Protein AF-A0A6J8C578-F1 (afdb_monomer_lite)

Organism: Mytilus coruscus (NCBI:txid42192)

Secondary structure (DSSP, 8-state):
-----------HHHHHHHHHHHHHHHHHHHTSBSEEPPPPEETTEE-----EE-TTT--EETTHHHHHHHH-TTSHHHHHHHH---HHHHHHHHHHHHHHHHHHHHHHHHHHTBSEE--SS--SS---GGGEEE-TTT--EEEGGGHHHHHHT-TT--TT----S-HHHHHHHHHH--S-----HHHHHHHHHS-SSHHHHHHHH-HHHHHHHHHHHHHHTT-GGGHHHHHHHHHHHHHHHHHHHHHHT-TT--GGGG-SGGGHHHHHHHHHHHTT--TTT---

Radius of gyration: 24.0 Å; chains: 1; bounding box: 67×37×85 Å

Sequence (284 aa):
MIIEKSTLNLDTSSNIELEDTDRKLENEEKNLITEVGTSGTEDGYRVYDKKMYCPYCSKLQSKLPIHLISRHSKETEVIKYEIEKDKGKNEKVICKLRNLGNYLHNNEVMKEGKGILVVKYRPSEESSLEDYVPCNLCLGYYVHWYIWKHRNRCVMKPENKATKGIVVNKCRLLIQNNKLTKTTSELDQILASLTNDDIGKVVKRDTMILQWEEKLSKKVGHDEDQFSCVRNTLKELGRLLIRLREIVEKEDAELTDFLHPSYFKTVVQATKDVAGYDEITHLL

Foldseek 3Di:
DDDDDDDPPDDPVVVVVQQVVQVVVVVVQQAAQEFAAAWDDDPNHTDPQQWFAFLPPRGTGPDRLVCCCPPVVVDPLNVVLVPDPDPLVNCLSVLLRRLNSLLVVQLVCLVVSGGYRRAPDHHNDTDDPVQWFQQLQRRHIDGLVCNVVCQVVPSRHDPPDPDDDLRSLLRVLSSQCVDPPVDDPQLSVLLSPDDPPQLSSQLSNAPVSSVVLSVVCVVVDPDPVCSVVSSVVSSLVSQLVCLLCVVVVNRPDHPVVCPDPVCVVVSVVSNCVS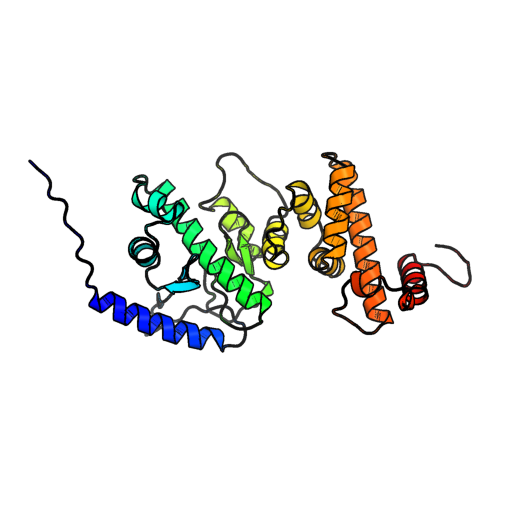VVQDPVVRDD

Structure (mmCIF, N/CA/C/O backbone):
data_AF-A0A6J8C578-F1
#
_entry.id   AF-A0A6J8C578-F1
#
loop_
_atom_site.group_PDB
_atom_site.id
_atom_site.type_symbol
_atom_site.label_atom_id
_atom_site.label_alt_id
_atom_site.label_comp_id
_atom_site.label_asym_id
_atom_site.label_entity_id
_atom_site.label_seq_id
_atom_site.pdbx_PDB_ins_code
_atom_site.Cartn_x
_atom_site.Cartn_y
_atom_site.Cartn_z
_atom_site.occupancy
_atom_site.B_iso_or_equiv
_atom_site.auth_seq_id
_atom_site.auth_comp_id
_atom_site.auth_asym_id
_atom_site.auth_atom_id
_atom_site.pdbx_PDB_model_num
ATOM 1 N N . MET A 1 1 ? -22.095 5.055 50.094 1.00 33.56 1 MET A N 1
ATOM 2 C CA . MET A 1 1 ? -22.876 4.955 48.843 1.00 33.56 1 MET A CA 1
ATOM 3 C C . MET A 1 1 ? -22.028 4.214 47.830 1.00 33.56 1 MET A C 1
ATOM 5 O O . MET A 1 1 ? -21.082 4.774 47.295 1.00 33.56 1 MET A O 1
ATOM 9 N N . ILE A 1 2 ? -22.290 2.917 47.699 1.00 27.55 2 ILE A N 1
ATOM 10 C CA . ILE A 1 2 ? -21.616 2.012 46.769 1.00 27.55 2 ILE A CA 1
ATOM 11 C C . ILE A 1 2 ? -22.333 2.193 45.432 1.00 27.55 2 ILE A C 1
ATOM 13 O O . ILE A 1 2 ? -23.535 1.964 45.360 1.00 27.55 2 ILE A O 1
ATOM 17 N N . ILE A 1 3 ? -21.630 2.684 44.412 1.00 30.47 3 ILE A N 1
ATOM 18 C CA . ILE A 1 3 ? -22.179 2.775 43.057 1.00 30.47 3 ILE A CA 1
ATOM 19 C C . ILE A 1 3 ? -22.009 1.395 42.425 1.00 30.47 3 ILE A C 1
ATOM 21 O O . ILE A 1 3 ? -20.887 0.941 42.192 1.00 30.47 3 ILE A O 1
ATOM 25 N N . GLU A 1 4 ? -23.136 0.723 42.218 1.00 27.98 4 GLU A N 1
ATOM 26 C CA . GLU A 1 4 ? -23.252 -0.550 41.520 1.00 27.98 4 GLU A CA 1
ATOM 27 C C . GLU A 1 4 ? -22.651 -0.443 40.114 1.00 27.98 4 GLU A C 1
ATOM 29 O O . GLU A 1 4 ? -22.986 0.444 39.326 1.00 27.98 4 GLU A O 1
ATOM 34 N N . LYS A 1 5 ? -21.739 -1.365 39.793 1.00 35.91 5 LYS A N 1
ATOM 35 C CA . LYS A 1 5 ? -21.321 -1.624 38.417 1.00 35.91 5 LYS A CA 1
ATOM 36 C C . LYS A 1 5 ? -22.489 -2.310 37.714 1.00 35.91 5 LYS A C 1
ATOM 38 O O . LYS A 1 5 ? -22.733 -3.488 37.956 1.00 35.91 5 LYS A O 1
ATOM 43 N N . SER A 1 6 ? -23.182 -1.584 36.846 1.00 30.03 6 SER A N 1
ATOM 44 C CA . SER A 1 6 ? -24.106 -2.169 35.882 1.00 30.03 6 SER A CA 1
ATOM 45 C C . SER A 1 6 ? -23.320 -3.059 34.917 1.00 30.03 6 SER A C 1
ATOM 47 O O . SER A 1 6 ? -22.515 -2.605 34.102 1.00 30.03 6 SER A O 1
ATOM 49 N N . THR A 1 7 ? -23.519 -4.364 35.046 1.00 34.66 7 THR A N 1
ATOM 50 C CA . THR A 1 7 ? -23.134 -5.353 34.048 1.00 34.66 7 THR A CA 1
ATOM 51 C C . THR A 1 7 ? -23.959 -5.100 32.788 1.00 34.66 7 THR A C 1
ATOM 53 O O . THR A 1 7 ? -25.176 -5.271 32.771 1.00 34.66 7 THR A O 1
ATOM 56 N N . LEU A 1 8 ? -23.294 -4.663 31.718 1.00 35.78 8 LEU A N 1
ATOM 57 C CA . LEU A 1 8 ? -23.840 -4.709 30.364 1.00 35.78 8 LEU A CA 1
ATOM 58 C C . LEU A 1 8 ? -24.019 -6.185 29.979 1.00 35.78 8 LEU A C 1
ATOM 60 O O . LEU A 1 8 ? -23.095 -6.815 29.469 1.00 35.78 8 LEU A O 1
ATOM 64 N N . ASN A 1 9 ? -25.199 -6.741 30.253 1.00 31.28 9 ASN A N 1
ATOM 65 C CA . ASN A 1 9 ? -25.663 -7.959 29.596 1.00 31.28 9 ASN A CA 1
ATOM 66 C C . ASN A 1 9 ? -25.852 -7.626 28.112 1.00 31.28 9 ASN A C 1
ATOM 68 O O . ASN A 1 9 ? -26.791 -6.933 27.731 1.00 31.28 9 ASN A O 1
ATOM 72 N N . LEU A 1 10 ? -24.905 -8.062 27.285 1.00 41.88 10 LEU A N 1
ATOM 73 C CA . LEU A 1 10 ? -25.018 -8.028 25.833 1.00 41.88 10 LEU A CA 1
ATOM 74 C C . LEU A 1 10 ? -25.843 -9.241 25.398 1.00 41.88 10 LEU A C 1
ATOM 76 O O . LEU A 1 10 ? -25.396 -10.373 25.574 1.00 41.88 10 LEU A O 1
ATOM 80 N N . ASP A 1 11 ? -27.023 -8.990 24.828 1.00 43.56 11 ASP A N 1
ATOM 81 C CA . ASP A 1 11 ? -27.890 -9.997 24.210 1.00 43.56 11 ASP A CA 1
ATOM 82 C C . ASP A 1 11 ? -27.120 -10.812 23.162 1.00 43.56 11 ASP A C 1
ATOM 84 O O . ASP A 1 11 ? -26.869 -10.365 22.037 1.00 43.56 11 ASP A O 1
ATOM 88 N N . THR A 1 12 ? -26.749 -12.033 23.536 1.00 50.44 12 THR A N 1
ATOM 89 C CA . THR A 1 12 ? -25.999 -12.997 22.723 1.00 50.44 12 THR A CA 1
ATOM 90 C C . THR A 1 12 ? -26.726 -13.378 21.435 1.00 50.44 12 THR A C 1
ATOM 92 O O . THR A 1 12 ? -26.062 -13.589 20.424 1.00 50.44 12 THR A O 1
ATOM 95 N N . SER A 1 13 ? -28.062 -13.391 21.428 1.00 48.53 13 SER A N 1
ATOM 96 C CA . SER A 1 13 ? -28.873 -13.708 20.242 1.00 48.53 13 SER A CA 1
ATOM 97 C C . SER A 1 13 ? -28.728 -12.660 19.134 1.00 48.53 13 SER A C 1
ATOM 99 O O . SER A 1 13 ? -28.549 -13.012 17.972 1.00 48.53 13 SER A O 1
ATOM 101 N N . SER A 1 14 ? -28.695 -11.371 19.497 1.00 57.00 14 SER A N 1
ATOM 102 C CA . SER A 1 14 ? -28.544 -10.272 18.529 1.00 57.00 14 SER A CA 1
ATOM 103 C C . SER A 1 14 ? -27.159 -10.245 17.867 1.00 57.00 14 SER A C 1
ATOM 105 O O . SER A 1 14 ? -27.022 -9.872 16.704 1.00 57.00 14 SER A O 1
ATOM 107 N N . ASN A 1 15 ? -26.120 -10.682 18.587 1.00 58.56 15 ASN A N 1
ATOM 108 C CA . ASN A 1 15 ? -24.764 -10.766 18.047 1.00 58.56 15 ASN A CA 1
ATOM 109 C C . ASN A 1 15 ? -24.597 -11.930 17.060 1.00 58.56 15 ASN A C 1
ATOM 111 O O . ASN A 1 15 ? -23.819 -11.800 16.120 1.00 58.56 15 ASN A O 1
ATOM 115 N N . ILE A 1 16 ? -25.318 -13.041 17.244 1.00 62.44 16 ILE A N 1
ATOM 116 C CA . ILE A 1 16 ? -25.260 -14.193 16.331 1.00 62.44 16 ILE A CA 1
ATOM 117 C C . ILE A 1 16 ? -25.889 -13.831 14.976 1.00 62.44 16 ILE A C 1
ATOM 119 O O . ILE A 1 16 ? -25.273 -14.060 13.939 1.00 62.44 16 ILE A O 1
ATOM 123 N N . GLU A 1 17 ? -27.053 -13.176 14.976 1.00 66.94 17 GLU A N 1
ATOM 124 C CA . GLU A 1 17 ? -27.715 -12.723 13.740 1.00 66.94 17 GLU A CA 1
ATOM 125 C C . GLU A 1 17 ? -26.873 -11.688 12.964 1.00 66.94 17 GLU A C 1
ATOM 127 O O . GLU A 1 17 ? -26.788 -11.726 11.731 1.00 66.94 17 GLU A O 1
ATOM 132 N N . LEU A 1 18 ? -26.186 -10.783 13.673 1.00 71.88 18 LEU A N 1
ATOM 133 C CA . LEU A 1 18 ? -25.251 -9.832 13.061 1.00 71.88 18 LEU A CA 1
ATOM 134 C C . LEU A 1 18 ? -24.004 -10.528 12.485 1.00 71.88 18 LEU A C 1
ATOM 136 O O . LEU A 1 18 ? -23.565 -10.179 11.392 1.00 71.88 18 LEU A O 1
ATOM 140 N N . GLU A 1 19 ? -23.449 -11.532 13.173 1.00 71.75 19 GLU A N 1
ATOM 141 C CA . GLU A 1 19 ? -22.305 -12.307 12.668 1.00 71.75 19 GLU A CA 1
ATOM 142 C C . GLU A 1 19 ? -22.655 -13.101 11.389 1.00 71.75 19 GLU A C 1
ATOM 144 O O . GLU A 1 19 ? -21.815 -13.209 10.491 1.00 71.75 19 GLU A O 1
ATOM 149 N N . ASP A 1 20 ? -23.876 -13.633 11.269 1.00 75.06 20 ASP A N 1
ATOM 150 C CA . ASP A 1 20 ? -24.316 -14.382 10.082 1.00 75.06 20 ASP A CA 1
ATOM 151 C C . ASP A 1 20 ? -24.604 -13.476 8.875 1.00 75.06 20 ASP A C 1
ATOM 153 O O . ASP A 1 20 ? -24.292 -13.836 7.736 1.00 75.06 20 ASP A O 1
ATOM 157 N N . THR A 1 21 ? -25.159 -12.285 9.108 1.00 80.00 21 THR A N 1
ATOM 158 C CA . THR A 1 21 ? -25.367 -11.281 8.049 1.00 80.00 21 THR A CA 1
ATOM 159 C C . THR A 1 21 ? -24.050 -10.686 7.556 1.00 80.00 21 THR A C 1
ATOM 161 O O . THR A 1 21 ? -23.851 -10.573 6.346 1.00 80.00 21 THR A O 1
ATOM 164 N N . ASP A 1 22 ? -23.117 -10.376 8.462 1.00 83.81 22 ASP A N 1
ATOM 165 C CA . ASP A 1 22 ? -21.771 -9.908 8.112 1.00 83.81 22 ASP A CA 1
ATOM 166 C C . ASP A 1 22 ? -21.018 -10.955 7.265 1.00 83.81 22 ASP A C 1
ATOM 168 O O . ASP A 1 22 ? -20.375 -10.599 6.278 1.00 83.81 22 ASP A O 1
ATOM 172 N N . ARG A 1 23 ? -21.161 -12.253 7.580 1.00 82.00 23 ARG A N 1
ATOM 173 C CA . ARG A 1 23 ? -20.501 -13.343 6.839 1.00 82.00 23 ARG A CA 1
ATOM 174 C C . ARG A 1 23 ? -21.032 -13.521 5.413 1.00 82.00 23 ARG A C 1
ATOM 176 O O . ARG A 1 23 ? -20.259 -13.848 4.516 1.00 82.00 23 ARG A O 1
ATOM 183 N N . LYS A 1 24 ? -22.340 -13.343 5.195 1.00 80.69 24 LYS A N 1
ATOM 184 C CA . LYS A 1 24 ? -22.931 -13.409 3.845 1.00 80.69 24 LYS A CA 1
ATOM 185 C C . LYS A 1 24 ? -22.412 -12.275 2.964 1.00 80.69 24 LYS A C 1
ATOM 187 O O . LYS A 1 24 ? -21.937 -12.547 1.868 1.00 80.69 24 LYS A O 1
ATOM 192 N N . LEU A 1 25 ? -22.414 -11.049 3.489 1.00 80.88 25 LEU A N 1
ATOM 193 C CA . LEU A 1 25 ? -21.904 -9.872 2.783 1.00 80.88 25 LEU A CA 1
ATOM 194 C C . LEU A 1 25 ? -20.415 -9.993 2.464 1.00 80.88 25 LEU A C 1
ATOM 196 O O . LEU A 1 25 ? -20.016 -9.720 1.344 1.00 80.88 25 LEU A O 1
ATOM 200 N N . GLU A 1 26 ? -19.596 -10.475 3.401 1.00 81.44 26 GLU A N 1
ATOM 201 C CA . GLU A 1 26 ? -18.169 -10.708 3.147 1.00 81.44 26 GLU A CA 1
ATOM 202 C C . GLU A 1 26 ? -17.940 -11.667 1.960 1.00 81.44 26 GLU A C 1
ATOM 204 O O . GLU A 1 26 ? -17.047 -11.454 1.140 1.00 81.44 26 GLU A O 1
ATOM 209 N N . ASN A 1 27 ? -18.759 -12.716 1.835 1.00 79.69 27 ASN A N 1
ATOM 210 C CA . ASN A 1 27 ? -18.679 -13.642 0.704 1.00 79.69 27 ASN A CA 1
ATOM 211 C C . ASN A 1 27 ? -19.159 -13.012 -0.611 1.00 79.69 27 ASN A C 1
ATOM 213 O O . ASN A 1 27 ? -18.608 -13.328 -1.663 1.00 79.69 27 ASN A O 1
ATOM 217 N N . GLU A 1 28 ? -20.172 -12.147 -0.573 1.00 80.19 28 GLU A N 1
ATOM 218 C CA . GLU A 1 28 ? -20.622 -11.391 -1.747 1.00 80.19 28 GLU A CA 1
ATOM 219 C C . GLU A 1 28 ? -19.534 -10.410 -2.203 1.00 80.19 28 GLU A C 1
ATOM 221 O O . GLU A 1 28 ? -19.147 -10.441 -3.370 1.00 80.19 28 GLU A O 1
ATOM 226 N N . GLU A 1 29 ? -18.956 -9.639 -1.273 1.00 80.94 29 GLU A N 1
ATOM 227 C CA . GLU A 1 29 ? -17.877 -8.685 -1.546 1.00 80.94 29 GLU A CA 1
ATOM 228 C C . GLU A 1 29 ? -16.673 -9.368 -2.203 1.00 80.94 29 GLU A C 1
ATOM 230 O O . GLU A 1 29 ? -16.165 -8.870 -3.200 1.00 80.94 29 GLU A O 1
ATOM 235 N N . LYS A 1 30 ? -16.241 -10.539 -1.718 1.00 75.31 30 LYS A N 1
ATOM 236 C CA . LYS A 1 30 ? -15.089 -11.275 -2.281 1.00 75.31 30 LYS A CA 1
ATOM 237 C C . LYS A 1 30 ? -15.260 -11.707 -3.742 1.00 75.31 30 LYS A C 1
ATOM 239 O O . LYS A 1 30 ? -14.262 -11.975 -4.410 1.00 75.31 30 LYS A O 1
ATOM 244 N N . ASN A 1 31 ? -16.493 -11.799 -4.237 1.00 76.69 31 ASN A N 1
ATOM 245 C CA . ASN A 1 31 ? -16.781 -12.226 -5.608 1.00 76.69 31 ASN A CA 1
ATOM 246 C C . ASN A 1 31 ? -16.928 -11.059 -6.597 1.00 76.69 31 ASN A C 1
ATOM 248 O O . ASN A 1 31 ? -17.041 -11.300 -7.800 1.00 76.69 31 ASN A O 1
ATOM 252 N N . LEU A 1 32 ? -16.917 -9.814 -6.117 1.00 78.62 32 LEU A N 1
ATOM 253 C CA . LEU A 1 32 ? -17.039 -8.629 -6.960 1.00 78.62 32 LEU A CA 1
ATOM 254 C C . LEU A 1 32 ? -15.725 -8.291 -7.674 1.00 78.62 32 LEU A C 1
ATOM 256 O O . LEU A 1 32 ? -14.621 -8.568 -7.189 1.00 78.62 32 LEU A O 1
ATOM 260 N N . ILE A 1 33 ? -15.862 -7.640 -8.830 1.00 82.19 33 ILE A N 1
ATOM 261 C CA . ILE A 1 33 ? -14.759 -6.926 -9.483 1.00 82.19 33 ILE A CA 1
ATOM 262 C C . ILE A 1 33 ? -14.262 -5.848 -8.512 1.00 82.19 33 ILE A C 1
ATOM 264 O O . ILE A 1 33 ? -15.045 -5.323 -7.721 1.00 82.19 33 ILE A O 1
ATOM 268 N N . THR A 1 34 ? -12.963 -5.534 -8.529 1.00 84.25 34 THR A N 1
ATOM 269 C CA . THR A 1 34 ? -12.432 -4.535 -7.601 1.00 84.25 34 THR A CA 1
ATOM 270 C C . THR A 1 34 ? -13.079 -3.172 -7.783 1.00 84.25 34 THR A C 1
ATOM 272 O O . THR A 1 34 ? -12.957 -2.558 -8.841 1.00 84.25 34 THR A O 1
ATOM 275 N N . GLU A 1 35 ? -13.686 -2.664 -6.716 1.00 88.19 35 GLU A N 1
ATOM 276 C CA . GLU A 1 35 ? -14.344 -1.360 -6.703 1.00 88.19 35 GLU A CA 1
ATOM 277 C C . GLU A 1 35 ? -14.137 -0.629 -5.372 1.00 88.19 35 GLU A C 1
ATOM 279 O O . GLU A 1 35 ? -13.771 -1.214 -4.349 1.00 88.19 35 GLU A O 1
ATOM 284 N N . VAL A 1 36 ? -14.360 0.684 -5.373 1.00 85.31 36 VAL A N 1
ATOM 285 C CA . VAL A 1 36 ? -14.374 1.489 -4.148 1.00 85.31 36 VAL A CA 1
ATOM 286 C C . VAL A 1 36 ? -15.797 1.526 -3.612 1.00 85.31 36 VAL A C 1
ATOM 288 O O . VAL A 1 36 ? -16.696 2.000 -4.298 1.00 85.31 36 VAL A O 1
ATOM 291 N N . GLY A 1 37 ? -16.004 1.103 -2.361 1.00 81.88 37 GLY A N 1
ATOM 292 C CA . GLY A 1 37 ? -17.347 1.097 -1.779 1.00 81.88 37 GLY A CA 1
ATOM 293 C C . GLY A 1 37 ? -17.965 2.498 -1.753 1.00 81.88 37 GLY A C 1
ATOM 294 O O . GLY A 1 37 ? -17.372 3.424 -1.189 1.00 81.88 37 GLY A O 1
ATOM 295 N N . THR A 1 38 ? -19.164 2.646 -2.313 1.00 85.06 38 THR A N 1
ATOM 296 C CA . THR A 1 38 ? -19.891 3.918 -2.432 1.00 85.06 38 THR A CA 1
ATOM 297 C C . THR A 1 38 ? -20.841 4.151 -1.253 1.00 85.06 38 THR A C 1
ATOM 299 O O . THR A 1 38 ? -21.144 3.259 -0.453 1.00 85.06 38 THR A O 1
ATOM 302 N N . SER A 1 39 ? -21.254 5.401 -1.042 1.00 85.31 39 SER A N 1
ATOM 303 C CA . SER A 1 39 ? -22.297 5.711 -0.060 1.00 85.31 39 SER A CA 1
ATOM 304 C C . SER A 1 39 ? -23.684 5.611 -0.679 1.00 85.31 39 SER A C 1
ATOM 306 O O . SER A 1 39 ? -23.945 6.309 -1.652 1.00 85.31 39 SER A O 1
ATOM 308 N N . GLY A 1 40 ? -24.573 4.830 -0.064 1.00 82.94 40 GLY A N 1
ATOM 309 C CA . GLY A 1 40 ? -25.975 4.729 -0.468 1.00 82.94 40 GLY A CA 1
ATOM 310 C C . GLY A 1 40 ? -26.877 5.809 0.139 1.00 82.94 40 GLY A C 1
ATOM 311 O O . GLY A 1 40 ? -26.568 6.407 1.181 1.00 82.94 40 GLY A O 1
ATOM 312 N N . THR A 1 41 ? -28.024 6.017 -0.506 1.00 81.44 41 THR A N 1
ATOM 313 C CA . THR A 1 41 ? -29.141 6.825 -0.001 1.00 81.44 41 THR A CA 1
ATOM 314 C C . THR A 1 41 ? -30.446 6.049 -0.120 1.00 81.44 41 THR A C 1
ATOM 316 O O . THR A 1 41 ? -30.756 5.555 -1.200 1.00 81.44 41 THR A O 1
ATOM 319 N N . GLU A 1 42 ? -31.220 6.006 0.960 1.00 81.81 42 GLU A N 1
ATOM 320 C CA . GLU A 1 42 ? -32.570 5.432 1.014 1.00 81.81 42 GLU A CA 1
ATOM 321 C C . GLU A 1 42 ? -33.533 6.521 1.494 1.00 81.81 42 GLU A C 1
ATOM 323 O O . GLU A 1 42 ? -33.220 7.256 2.431 1.00 81.81 42 GLU A O 1
ATOM 328 N N . ASP A 1 43 ? -34.663 6.691 0.803 1.00 81.38 43 ASP A N 1
ATOM 329 C CA . ASP A 1 43 ? -35.678 7.717 1.099 1.00 81.38 43 ASP A CA 1
ATOM 330 C C . ASP A 1 43 ? -35.123 9.150 1.253 1.00 81.38 43 ASP A C 1
ATOM 332 O O . ASP A 1 43 ? -35.629 9.966 2.022 1.00 81.38 43 ASP A O 1
ATOM 336 N N . GLY A 1 44 ? -34.051 9.474 0.521 1.00 80.19 44 GLY A N 1
ATOM 337 C CA . GLY A 1 44 ? -33.384 10.781 0.580 1.00 80.19 44 GLY A CA 1
ATOM 338 C C . GLY A 1 44 ? -32.422 10.967 1.762 1.00 80.19 44 GLY A C 1
ATOM 339 O O . GLY A 1 44 ? -31.809 12.030 1.882 1.00 80.19 44 GLY A O 1
ATOM 340 N N . TYR A 1 45 ? -32.229 9.948 2.604 1.00 79.56 45 TYR A N 1
ATOM 341 C CA . TYR A 1 45 ? -31.304 9.968 3.737 1.00 79.56 45 TYR A CA 1
ATOM 342 C C . TYR A 1 45 ? -30.071 9.098 3.488 1.00 79.56 45 TYR A C 1
ATOM 344 O O . TYR A 1 45 ? -30.117 8.068 2.819 1.00 79.56 45 TYR A O 1
ATOM 352 N N . ARG A 1 46 ? -28.931 9.516 4.053 1.00 78.88 46 ARG A N 1
ATOM 353 C CA . ARG A 1 46 ? -27.677 8.757 3.970 1.00 78.88 46 ARG A CA 1
ATOM 354 C C . ARG A 1 46 ? -27.776 7.477 4.795 1.00 78.88 46 ARG A C 1
ATOM 356 O O . ARG A 1 46 ? -28.027 7.540 5.999 1.00 78.88 46 ARG A O 1
ATOM 363 N N . VAL A 1 47 ? -27.439 6.351 4.175 1.00 84.38 47 VAL A N 1
ATOM 364 C CA . VAL A 1 47 ? -27.315 5.066 4.868 1.00 84.38 47 VAL A CA 1
ATOM 365 C C . VAL A 1 47 ? -25.952 4.989 5.576 1.00 84.38 47 VAL A C 1
ATOM 367 O O . VAL A 1 47 ? -24.909 5.339 5.014 1.00 84.38 47 VAL A O 1
ATOM 370 N N . TYR A 1 48 ? -25.959 4.579 6.848 1.00 80.81 48 TYR A N 1
ATOM 371 C CA . TYR A 1 48 ? -24.761 4.407 7.682 1.00 80.81 48 TYR A CA 1
ATOM 372 C C . TYR A 1 48 ? -24.466 2.919 7.920 1.00 80.81 48 TYR A C 1
ATOM 374 O O . TYR A 1 48 ? -24.477 2.429 9.044 1.00 80.81 48 TYR A O 1
ATOM 382 N N . ASP A 1 49 ? -24.162 2.211 6.841 1.00 84.75 49 ASP A N 1
ATOM 383 C CA . ASP A 1 49 ? -23.930 0.762 6.757 1.00 84.75 49 ASP A CA 1
ATOM 384 C C . ASP A 1 49 ? -22.440 0.378 6.791 1.00 84.75 49 ASP A C 1
ATOM 386 O O . ASP A 1 49 ? -22.057 -0.747 6.476 1.00 84.75 49 ASP A O 1
ATOM 390 N N . LYS A 1 50 ? -21.548 1.315 7.129 1.00 87.62 50 LYS A N 1
ATOM 391 C CA . LYS A 1 50 ? -20.110 1.072 7.016 1.00 87.62 50 LYS A CA 1
ATOM 392 C C . LYS A 1 50 ? -19.600 0.065 8.047 1.00 87.62 50 LYS A C 1
ATOM 394 O O . LYS A 1 50 ? -19.456 0.389 9.225 1.00 87.62 50 LYS A O 1
ATOM 399 N N . LYS A 1 51 ? -19.201 -1.103 7.551 1.00 91.69 51 LYS A N 1
ATOM 400 C CA . LYS A 1 51 ? -18.561 -2.178 8.314 1.00 91.69 51 LYS A CA 1
ATOM 401 C C . LYS A 1 51 ? -17.034 -2.091 8.244 1.00 91.69 51 LYS A C 1
ATOM 403 O O . LYS A 1 51 ? -16.473 -1.306 7.474 1.00 91.69 51 LYS A O 1
ATOM 408 N N . MET A 1 52 ? -16.358 -2.828 9.122 1.00 93.50 52 MET A N 1
ATOM 409 C CA . MET A 1 52 ? -14.897 -2.822 9.235 1.00 93.50 52 MET A CA 1
ATOM 410 C C . MET A 1 52 ? -14.363 -4.237 9.392 1.00 93.50 52 MET A C 1
ATOM 412 O O . MET A 1 52 ? -14.949 -5.037 10.115 1.00 93.50 52 MET A O 1
ATOM 416 N N . TYR A 1 53 ? -13.222 -4.514 8.778 1.00 95.94 53 TYR A N 1
ATOM 417 C CA . TYR A 1 53 ? -12.545 -5.794 8.922 1.00 95.94 53 TYR A CA 1
ATOM 418 C C . TYR A 1 53 ? -11.788 -5.863 10.250 1.00 95.94 53 TYR A C 1
ATOM 420 O O . TYR A 1 53 ? -11.155 -4.895 10.685 1.00 95.94 53 TYR A O 1
ATOM 428 N N . CYS A 1 54 ? -11.863 -7.011 10.921 1.00 96.56 54 CYS A N 1
ATOM 429 C CA . CYS A 1 54 ? -11.112 -7.266 12.142 1.00 96.56 54 CYS A CA 1
ATOM 430 C C . CYS A 1 54 ? -9.635 -7.548 11.819 1.00 96.56 54 CYS A C 1
ATOM 432 O O . CYS A 1 54 ? -9.361 -8.440 11.023 1.00 96.56 54 CYS A O 1
ATOM 434 N N . PRO A 1 55 ? -8.664 -6.877 12.465 1.00 96.38 55 PRO A N 1
ATOM 435 C CA . PRO A 1 55 ? -7.241 -7.100 12.191 1.00 96.38 55 PRO A CA 1
ATOM 436 C C . PRO A 1 55 ? -6.708 -8.474 12.627 1.00 96.38 55 PRO A C 1
ATOM 438 O O . PRO A 1 55 ? -5.589 -8.816 12.265 1.00 96.38 55 PRO A O 1
ATOM 441 N N . TYR A 1 56 ? -7.460 -9.234 13.429 1.00 95.94 56 TYR A N 1
ATOM 442 C CA . TYR A 1 56 ? -6.994 -10.498 14.012 1.00 95.94 56 TYR A CA 1
ATOM 443 C C . TYR A 1 56 ? -7.604 -11.737 13.359 1.00 95.94 56 TYR A C 1
ATOM 445 O O . TYR A 1 56 ? -6.930 -12.752 13.224 1.00 95.94 56 TYR A O 1
ATOM 453 N N . CYS A 1 57 ? -8.882 -11.677 12.982 1.00 94.44 57 CYS A N 1
ATOM 454 C CA . CYS A 1 57 ? -9.576 -12.799 12.346 1.00 94.44 57 CYS A CA 1
ATOM 455 C C . CYS A 1 57 ? -10.045 -12.501 10.920 1.00 94.44 57 CYS A C 1
ATOM 457 O O . CYS A 1 57 ? -10.698 -13.354 10.324 1.00 94.44 57 CYS A O 1
ATOM 459 N N . SER A 1 58 ? -9.763 -11.300 10.406 1.00 93.19 58 SER A N 1
ATOM 460 C CA . SER A 1 58 ? -10.130 -10.839 9.061 1.00 93.19 58 SER A CA 1
ATOM 461 C C . SER A 1 58 ? -11.625 -10.894 8.739 1.00 93.19 58 SER A C 1
ATOM 463 O O . SER A 1 58 ? -12.001 -10.794 7.582 1.00 93.19 58 SER A O 1
ATOM 465 N N . LYS A 1 59 ? -12.495 -11.016 9.748 1.00 93.50 59 LYS A N 1
ATOM 466 C CA . LYS A 1 59 ? -13.951 -11.009 9.556 1.00 93.50 59 LYS A CA 1
ATOM 467 C C . LYS A 1 59 ? -14.483 -9.592 9.437 1.00 93.50 59 LYS A C 1
ATOM 469 O O . LYS A 1 59 ? -14.053 -8.710 10.191 1.00 93.50 59 LYS A O 1
ATOM 474 N N . LEU A 1 60 ? -15.469 -9.399 8.566 1.00 94.19 60 LEU A N 1
ATOM 475 C CA . LEU A 1 60 ? -16.217 -8.148 8.485 1.00 94.19 60 LEU A CA 1
ATOM 476 C C . LEU A 1 60 ? -17.092 -7.976 9.735 1.00 94.19 60 LEU A C 1
ATOM 478 O O . LEU A 1 60 ? -17.709 -8.933 10.194 1.00 94.19 60 LEU A O 1
ATOM 482 N N . GLN A 1 61 ? -17.097 -6.782 10.329 1.00 94.69 61 GLN A N 1
ATOM 483 C CA . GLN A 1 61 ? -17.792 -6.496 11.584 1.00 94.69 61 GLN A CA 1
ATOM 484 C C . GLN A 1 61 ? -18.468 -5.125 11.561 1.00 94.69 61 GLN A C 1
ATOM 486 O O . GLN A 1 61 ? -17.824 -4.086 11.380 1.00 94.69 61 GLN A O 1
ATOM 491 N N . SER A 1 62 ? -19.764 -5.111 11.862 1.00 91.44 62 SER A N 1
ATOM 492 C CA . SER A 1 62 ? -20.537 -3.875 12.046 1.00 91.44 62 SER A CA 1
ATOM 493 C C . SER A 1 62 ? -20.153 -3.118 13.331 1.00 91.44 62 SER A C 1
ATOM 495 O O . SER A 1 62 ? -20.096 -1.888 13.356 1.00 91.44 62 SER A O 1
ATOM 497 N N . LYS A 1 63 ? -19.834 -3.843 14.416 1.00 92.75 63 LYS A N 1
ATOM 498 C CA . LYS A 1 63 ? -19.465 -3.277 15.731 1.00 92.75 63 LYS A CA 1
ATOM 499 C C . LYS A 1 63 ? -18.097 -3.776 16.200 1.00 92.75 63 LYS A C 1
ATOM 501 O O . LYS A 1 63 ? -17.977 -4.441 17.229 1.00 92.75 63 LYS A O 1
ATOM 506 N N . LEU A 1 64 ? -17.047 -3.403 15.466 1.00 93.88 64 LEU A N 1
ATOM 507 C CA . LEU A 1 64 ? -15.685 -3.893 15.706 1.00 93.88 64 LEU A CA 1
ATOM 508 C C . LEU A 1 64 ? -15.195 -3.798 17.173 1.00 93.88 64 LEU A C 1
ATOM 510 O O . LEU A 1 64 ? -14.638 -4.783 17.644 1.00 93.88 64 LEU A O 1
ATOM 514 N N . PRO A 1 65 ? -15.398 -2.704 17.942 1.00 93.50 65 PRO A N 1
ATOM 515 C CA . PRO A 1 65 ? -14.919 -2.650 19.330 1.00 93.50 65 PRO A CA 1
ATOM 516 C C . PRO A 1 65 ? -15.496 -3.755 20.228 1.00 93.50 65 PRO A C 1
ATOM 518 O O . PRO A 1 65 ? -14.774 -4.336 21.033 1.00 93.50 65 PRO A O 1
ATOM 521 N N . ILE A 1 66 ? -16.780 -4.084 20.057 1.00 94.44 66 ILE A N 1
ATOM 522 C CA . ILE A 1 66 ? -17.455 -5.142 20.824 1.00 94.44 66 ILE A CA 1
ATOM 523 C C . ILE A 1 66 ? -16.907 -6.512 20.418 1.00 94.44 66 ILE A C 1
ATOM 525 O O . ILE A 1 66 ? -16.615 -7.354 21.269 1.00 94.44 66 ILE A O 1
ATOM 529 N N . HIS A 1 67 ? -16.717 -6.725 19.115 1.00 95.56 67 HIS A N 1
ATOM 530 C CA . HIS A 1 67 ? -16.101 -7.940 18.588 1.00 95.56 67 HIS A CA 1
ATOM 531 C C . HIS A 1 67 ? -14.685 -8.150 19.146 1.00 95.56 67 HIS A C 1
ATOM 533 O O . HIS A 1 67 ? -14.347 -9.244 19.590 1.00 95.56 67 HIS A O 1
ATOM 539 N N . LEU A 1 68 ? -13.868 -7.093 19.181 1.00 95.38 68 LEU A N 1
ATOM 540 C CA . LEU A 1 68 ? -12.508 -7.151 19.713 1.00 95.38 68 LEU A CA 1
ATOM 541 C C . LEU A 1 68 ? -12.494 -7.563 21.188 1.00 95.38 68 LEU A C 1
ATOM 543 O O . LEU A 1 68 ? -11.771 -8.487 21.544 1.00 95.38 68 LEU A O 1
ATOM 547 N N . ILE A 1 69 ? -13.330 -6.947 22.027 1.00 94.56 69 ILE A N 1
ATOM 548 C CA . ILE A 1 69 ? -13.412 -7.296 23.454 1.00 94.56 69 ILE A CA 1
ATOM 549 C C . ILE A 1 69 ? -13.915 -8.735 23.641 1.00 94.56 69 ILE A C 1
ATOM 551 O O . ILE A 1 69 ? -13.389 -9.475 24.461 1.00 94.56 69 ILE A O 1
ATOM 555 N N . SER A 1 70 ? -14.915 -9.167 22.874 1.00 94.62 70 SER A N 1
ATOM 556 C CA . SER A 1 70 ? -15.528 -10.489 23.072 1.00 94.62 70 SER A CA 1
ATOM 557 C C . SER A 1 70 ? -14.700 -11.655 22.520 1.00 94.62 70 SER A C 1
ATOM 559 O O . SER A 1 70 ? -14.648 -12.715 23.142 1.00 94.62 70 SER A O 1
ATOM 561 N N . ARG A 1 71 ? -14.056 -11.493 21.356 1.00 94.88 71 ARG A N 1
ATOM 562 C CA . ARG A 1 71 ? -13.339 -12.572 20.648 1.00 94.88 71 ARG A CA 1
ATOM 563 C C . ARG A 1 71 ? -11.818 -12.471 20.750 1.00 94.88 71 ARG A C 1
ATOM 565 O O . ARG A 1 71 ? -11.138 -13.483 20.612 1.00 94.88 71 ARG A O 1
ATOM 572 N N . HIS A 1 72 ? -11.294 -11.275 21.014 1.00 95.56 72 HIS A N 1
ATOM 573 C CA . HIS A 1 72 ? -9.863 -10.962 21.006 1.00 95.56 72 HIS A CA 1
ATOM 574 C C . HIS A 1 72 ? -9.399 -10.278 22.307 1.00 95.56 72 HIS A C 1
ATOM 576 O O . HIS A 1 72 ? -8.420 -9.536 22.308 1.00 95.56 72 HIS A O 1
ATOM 582 N N . SER A 1 73 ? -10.052 -10.566 23.441 1.00 93.50 73 SER A N 1
ATOM 583 C CA . SER A 1 73 ? -9.721 -9.998 24.766 1.00 93.50 73 SER A CA 1
ATOM 584 C C . SER A 1 73 ? -8.288 -10.249 25.234 1.00 93.50 73 SER A C 1
ATOM 586 O O . SER A 1 73 ? -7.794 -9.542 26.104 1.00 93.50 73 SER A O 1
ATOM 588 N N . LYS A 1 74 ? -7.610 -11.262 24.688 1.00 94.31 74 LYS A N 1
ATOM 589 C CA . LYS A 1 74 ? -6.230 -11.614 25.057 1.00 94.31 74 LYS A CA 1
ATOM 590 C C . LYS A 1 74 ? -5.175 -10.806 24.298 1.00 94.31 74 LYS A C 1
ATOM 592 O O . LYS A 1 74 ? -3.998 -10.876 24.642 1.00 94.31 74 LYS A O 1
ATOM 597 N N . GLU A 1 75 ? -5.572 -10.048 23.279 1.00 95.12 75 GLU A N 1
ATOM 598 C CA . GLU A 1 75 ? -4.645 -9.274 22.463 1.00 95.12 75 GLU A CA 1
ATOM 599 C C . GLU A 1 75 ? -4.176 -8.017 23.195 1.00 95.12 75 GLU A C 1
ATOM 601 O O . GLU A 1 75 ? -4.968 -7.251 23.742 1.00 95.12 75 GLU A O 1
ATOM 606 N N . THR A 1 76 ? -2.869 -7.757 23.165 1.00 94.50 76 THR A N 1
ATOM 607 C CA . THR A 1 76 ? -2.253 -6.674 23.954 1.00 94.50 76 THR A CA 1
ATOM 608 C C . THR A 1 76 ? -2.847 -5.291 23.672 1.00 94.50 76 THR A C 1
ATOM 610 O O . THR A 1 76 ? -3.074 -4.518 24.600 1.00 94.50 76 THR A O 1
ATOM 613 N N . GLU A 1 77 ? -3.126 -4.962 22.408 1.00 93.12 77 GLU A N 1
ATOM 614 C CA . GLU A 1 77 ? -3.726 -3.675 22.031 1.00 93.12 77 GLU A CA 1
ATOM 615 C C . GLU A 1 77 ? -5.214 -3.590 22.420 1.00 93.12 77 GLU A C 1
ATOM 617 O O . GLU A 1 77 ? -5.695 -2.499 22.718 1.00 93.12 77 GLU A O 1
ATOM 622 N N . VAL A 1 78 ? -5.928 -4.722 22.478 1.00 94.25 78 VAL A N 1
ATOM 623 C CA . VAL A 1 78 ? -7.330 -4.786 22.931 1.00 94.25 78 VAL A CA 1
ATOM 624 C C . VAL A 1 78 ? -7.410 -4.601 24.445 1.00 94.25 78 VAL A C 1
ATOM 626 O O . VAL A 1 78 ? -8.207 -3.797 24.919 1.00 94.25 78 VAL A O 1
ATOM 629 N N . ILE A 1 79 ? -6.516 -5.243 25.199 1.00 94.00 79 ILE A N 1
ATOM 630 C CA . ILE A 1 79 ? -6.391 -5.041 26.649 1.00 94.00 79 ILE A CA 1
ATOM 631 C C . ILE A 1 79 ? -6.082 -3.569 26.958 1.00 94.00 79 ILE A C 1
ATOM 633 O O . ILE A 1 79 ? -6.698 -2.965 27.835 1.00 94.00 79 ILE A O 1
ATOM 637 N N . LYS A 1 80 ? -5.156 -2.950 26.208 1.00 93.56 80 LYS A N 1
ATOM 638 C CA . LYS A 1 80 ? -4.862 -1.511 26.344 1.00 93.56 80 LYS A CA 1
ATOM 639 C C . LYS A 1 80 ? -6.097 -0.653 26.081 1.00 93.56 80 LYS A C 1
ATOM 641 O O . LYS A 1 80 ? -6.334 0.289 26.829 1.00 93.56 80 LYS A O 1
ATOM 646 N N . TYR A 1 81 ? -6.867 -0.967 25.039 1.00 93.06 81 TYR A N 1
ATOM 647 C CA . TYR A 1 81 ? -8.117 -0.274 24.728 1.00 93.06 81 TYR A CA 1
ATOM 648 C C . TYR A 1 81 ? -9.144 -0.386 25.864 1.00 93.06 81 TYR A C 1
ATOM 650 O O . TYR A 1 81 ? -9.795 0.601 26.190 1.00 93.06 81 TYR A O 1
ATOM 658 N N . GLU A 1 82 ? -9.272 -1.557 26.485 1.00 91.44 82 GLU A N 1
ATOM 659 C CA . GLU A 1 82 ? -10.236 -1.796 27.563 1.00 91.44 82 GLU A CA 1
ATOM 660 C C . GLU A 1 82 ? -9.859 -1.077 28.870 1.00 91.44 82 GLU A C 1
ATOM 662 O O . GLU A 1 82 ? -10.725 -0.567 29.581 1.00 91.44 82 GLU A O 1
ATOM 667 N N . ILE A 1 83 ? -8.562 -0.999 29.182 1.00 92.94 83 ILE A N 1
ATOM 668 C CA . ILE A 1 83 ? -8.065 -0.398 30.429 1.00 92.94 83 ILE A CA 1
ATOM 669 C C . ILE A 1 83 ? -7.917 1.130 30.322 1.00 92.94 83 ILE A C 1
ATOM 671 O O . ILE A 1 83 ? -8.032 1.832 31.332 1.00 92.94 83 ILE A O 1
ATOM 675 N N . GLU A 1 84 ? -7.641 1.665 29.129 1.00 92.75 84 GLU A N 1
ATOM 676 C CA . GLU A 1 84 ? -7.394 3.095 28.923 1.00 92.75 84 GLU A CA 1
ATOM 677 C C . GLU A 1 84 ? -8.658 3.931 29.164 1.00 92.75 84 GLU A C 1
ATOM 679 O O . GLU A 1 84 ? -9.635 3.866 28.414 1.00 92.75 84 GLU A O 1
ATOM 684 N N . LYS A 1 85 ? -8.608 4.770 30.204 1.00 91.06 85 LYS A N 1
ATOM 685 C CA . LYS A 1 85 ? -9.718 5.640 30.621 1.00 91.06 85 LYS A CA 1
ATOM 686 C C . LYS A 1 85 ? -9.717 6.982 29.895 1.00 91.06 85 LYS A C 1
ATOM 688 O O . LYS A 1 85 ? -10.755 7.642 29.831 1.00 91.06 85 LYS A O 1
ATOM 693 N N . ASP A 1 86 ? -8.567 7.410 29.376 1.00 92.94 86 ASP A N 1
ATOM 694 C CA . ASP A 1 86 ? -8.474 8.649 28.616 1.00 92.94 86 ASP A CA 1
ATOM 695 C C . ASP A 1 86 ? -9.104 8.471 27.230 1.00 92.94 86 ASP A C 1
ATOM 697 O O . ASP A 1 86 ? -8.612 7.709 26.398 1.00 92.94 86 ASP A O 1
ATOM 701 N N . LYS A 1 87 ? -10.186 9.211 26.956 1.00 87.50 87 LYS A N 1
ATOM 702 C CA . LYS A 1 87 ? -10.924 9.113 25.685 1.00 87.50 87 LYS A CA 1
ATOM 703 C C . LYS A 1 87 ? -10.043 9.383 24.461 1.00 87.50 87 LYS A C 1
ATOM 705 O O . LYS A 1 87 ? -10.252 8.767 23.420 1.00 87.50 87 LYS A O 1
ATOM 710 N N . GLY A 1 88 ? -9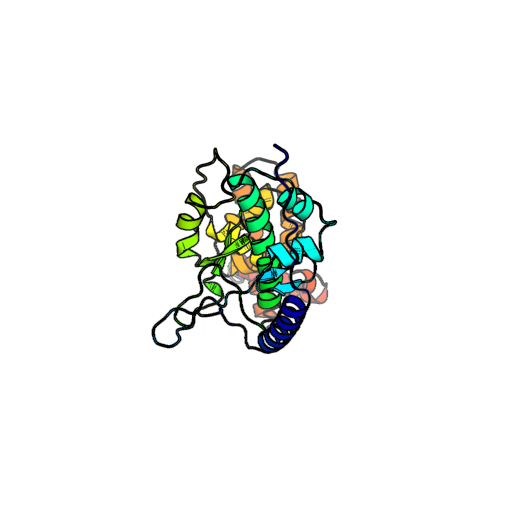.069 10.289 24.563 1.00 87.06 88 GLY A N 1
ATOM 711 C CA . GLY A 1 88 ? -8.193 10.652 23.449 1.00 87.06 88 GLY A CA 1
ATOM 712 C C . GLY A 1 88 ? -7.183 9.554 23.116 1.00 87.06 88 GLY A C 1
ATOM 713 O O . GLY A 1 88 ? -6.993 9.213 21.947 1.00 87.06 88 GLY A O 1
ATOM 714 N N . LYS A 1 89 ? -6.553 8.963 24.135 1.00 88.56 89 LYS A N 1
ATOM 715 C CA . LYS A 1 89 ? -5.651 7.812 23.974 1.00 88.56 89 LYS A CA 1
ATOM 716 C C . LYS A 1 89 ? -6.409 6.574 23.513 1.00 88.56 89 LYS A C 1
ATOM 718 O O . LYS A 1 89 ? -5.953 5.885 22.604 1.00 88.56 89 LYS A O 1
ATOM 723 N N . ASN A 1 90 ? -7.586 6.345 24.080 1.00 90.94 90 ASN A N 1
ATOM 724 C CA . ASN A 1 90 ? -8.465 5.250 23.708 1.00 90.94 90 ASN A CA 1
ATOM 725 C C . ASN A 1 90 ? -8.882 5.345 22.219 1.00 90.94 90 ASN A C 1
ATOM 727 O O . ASN A 1 90 ? -8.739 4.371 21.474 1.00 90.94 90 ASN A O 1
ATOM 731 N N . GLU A 1 91 ? -9.239 6.546 21.734 1.00 90.56 91 GLU A N 1
ATOM 732 C CA . GLU A 1 91 ? -9.544 6.776 20.312 1.00 90.56 91 GLU A CA 1
ATOM 733 C C . GLU A 1 91 ? -8.340 6.485 19.395 1.00 90.56 91 GLU A C 1
ATOM 735 O O . GLU A 1 91 ? -8.511 5.933 18.308 1.00 90.56 91 GLU A O 1
ATOM 740 N N . LYS A 1 92 ? -7.102 6.783 19.822 1.00 91.56 92 LYS A N 1
ATOM 741 C CA . LYS A 1 92 ? -5.892 6.416 19.057 1.00 91.56 92 LYS A CA 1
ATOM 742 C C . LYS A 1 92 ? -5.768 4.901 18.894 1.00 91.56 92 LYS A C 1
ATOM 744 O O . LYS A 1 92 ? -5.506 4.432 17.784 1.00 91.56 92 LYS A O 1
ATOM 749 N N . VAL A 1 93 ? -5.978 4.141 19.971 1.00 93.12 93 VAL A N 1
ATOM 750 C CA . VAL A 1 93 ? -5.877 2.673 19.950 1.00 93.12 93 VAL A CA 1
ATOM 751 C C . VAL A 1 93 ? -6.940 2.074 19.029 1.00 93.12 93 VAL A C 1
ATOM 753 O O . VAL A 1 93 ? -6.606 1.306 18.125 1.00 93.12 93 VAL A O 1
ATOM 756 N N . ILE A 1 94 ? -8.207 2.473 19.177 1.00 93.38 94 ILE A N 1
ATOM 757 C CA . ILE A 1 94 ? -9.275 1.912 18.340 1.00 93.38 94 ILE A CA 1
ATOM 758 C C . ILE A 1 94 ? -9.177 2.366 16.882 1.00 93.38 94 ILE A C 1
ATOM 760 O O . ILE A 1 94 ? -9.439 1.574 15.981 1.00 93.38 94 ILE A O 1
ATOM 764 N N . CYS A 1 95 ? -8.756 3.607 16.615 1.00 93.62 95 CYS A N 1
ATOM 765 C CA . CYS A 1 95 ? -8.510 4.094 15.256 1.00 93.62 95 CYS A CA 1
ATOM 766 C C . CYS A 1 95 ? -7.426 3.258 14.564 1.00 93.62 95 CYS A C 1
ATOM 768 O O . CYS A 1 95 ? -7.612 2.846 13.417 1.00 93.62 95 CYS A O 1
ATOM 770 N N . LYS A 1 96 ? -6.336 2.943 15.277 1.00 93.50 96 LYS A N 1
ATOM 771 C CA . LYS A 1 96 ? -5.273 2.061 14.786 1.00 93.50 96 LYS A CA 1
ATOM 772 C C . LYS A 1 96 ? -5.807 0.664 14.462 1.00 93.50 96 LYS A C 1
ATOM 774 O O . LYS A 1 96 ? -5.561 0.187 13.362 1.00 93.50 96 LYS A O 1
ATOM 779 N N . LEU A 1 97 ? -6.569 0.038 15.362 1.00 94.88 97 LEU A N 1
ATOM 780 C CA . LEU A 1 97 ? -7.122 -1.307 15.142 1.00 94.88 97 LEU A CA 1
ATOM 781 C C . LEU A 1 97 ? -8.114 -1.352 13.969 1.00 94.88 97 LEU A C 1
ATOM 783 O O . LEU A 1 97 ? -8.006 -2.226 13.111 1.00 94.88 97 LEU A O 1
ATOM 787 N N . ARG A 1 98 ? -9.027 -0.374 13.885 1.00 95.25 98 ARG A N 1
ATOM 788 C CA . ARG A 1 98 ? -9.994 -0.240 12.780 1.00 95.25 98 ARG A CA 1
ATOM 789 C C . ARG A 1 98 ? -9.299 -0.112 11.430 1.00 95.25 98 ARG A C 1
ATOM 791 O O . ARG A 1 98 ? -9.657 -0.786 10.470 1.00 95.25 98 ARG A O 1
ATOM 798 N N . ASN A 1 99 ? -8.326 0.789 11.345 1.00 95.06 99 ASN A N 1
ATOM 799 C CA . ASN A 1 99 ? -7.646 1.044 10.086 1.00 95.06 99 ASN A CA 1
ATOM 800 C C . ASN A 1 99 ? -6.680 -0.084 9.721 1.00 95.06 99 ASN A C 1
ATOM 802 O O . ASN A 1 99 ? -6.518 -0.334 8.538 1.00 95.06 99 ASN A O 1
ATOM 806 N N . LEU A 1 100 ? -6.074 -0.767 10.699 1.00 94.62 100 LEU A N 1
ATOM 807 C CA . LEU A 1 100 ? -5.206 -1.916 10.446 1.00 94.62 100 LEU A CA 1
ATOM 808 C C . LEU A 1 100 ? -5.976 -3.058 9.779 1.00 94.62 100 LEU A C 1
ATOM 810 O O . LEU A 1 100 ? -5.522 -3.562 8.762 1.00 94.62 100 LEU A O 1
ATOM 814 N N . GLY A 1 101 ? -7.146 -3.431 10.306 1.00 95.56 101 GLY A N 1
ATOM 815 C CA . GLY A 1 101 ? -7.941 -4.506 9.708 1.00 95.56 101 GLY A CA 1
ATOM 816 C C . GLY A 1 101 ? -8.387 -4.173 8.285 1.00 95.56 101 GLY A C 1
ATOM 817 O O . GLY A 1 101 ? -8.178 -4.964 7.372 1.00 95.56 101 GLY A O 1
ATOM 818 N N . ASN A 1 102 ? -8.883 -2.952 8.065 1.00 95.62 102 ASN A N 1
ATOM 819 C CA . ASN A 1 102 ? -9.226 -2.486 6.718 1.00 95.62 102 ASN A CA 1
ATOM 820 C C . ASN A 1 102 ? -8.002 -2.392 5.793 1.00 95.62 102 ASN A C 1
ATOM 822 O O . ASN A 1 102 ? -8.127 -2.629 4.602 1.00 95.62 102 ASN A O 1
ATOM 826 N N . TYR A 1 103 ? -6.828 -2.027 6.314 1.00 94.62 103 TYR A N 1
ATOM 827 C CA . TYR A 1 103 ? -5.593 -1.956 5.536 1.00 94.62 103 TYR A CA 1
ATOM 828 C C . TYR A 1 103 ? -5.151 -3.338 5.052 1.00 94.62 103 TYR A C 1
ATOM 830 O O . TYR A 1 103 ? -4.801 -3.471 3.884 1.00 94.62 103 TYR A O 1
ATOM 838 N N . LEU A 1 104 ? -5.205 -4.352 5.921 1.00 92.81 104 LEU A N 1
ATOM 839 C CA . LEU A 1 104 ? -4.882 -5.734 5.558 1.00 92.81 104 LEU A CA 1
ATOM 840 C C . LEU A 1 104 ? -5.818 -6.241 4.455 1.00 92.81 104 LEU A C 1
ATOM 842 O O . LEU A 1 104 ? -5.337 -6.675 3.414 1.00 92.81 104 LEU A O 1
ATOM 846 N N . HIS A 1 105 ? -7.131 -6.068 4.637 1.00 93.75 105 HIS A N 1
ATOM 847 C CA . HIS A 1 105 ? -8.136 -6.401 3.620 1.00 93.75 105 HIS A CA 1
ATOM 848 C C . HIS A 1 105 ? -7.897 -5.656 2.302 1.00 93.75 105 HIS A C 1
ATOM 850 O O . HIS A 1 105 ? -7.809 -6.263 1.243 1.00 93.75 105 HIS A O 1
ATOM 856 N N . ASN A 1 106 ? -7.720 -4.334 2.349 1.00 93.56 106 ASN A N 1
ATOM 857 C CA . ASN A 1 106 ? -7.485 -3.535 1.147 1.00 93.56 106 ASN A CA 1
ATOM 858 C C . ASN A 1 106 ? -6.217 -3.968 0.402 1.00 93.56 106 ASN A C 1
ATOM 860 O O . ASN A 1 106 ? -6.199 -3.959 -0.823 1.00 93.56 106 ASN A O 1
ATOM 864 N N . ASN A 1 107 ? -5.160 -4.351 1.117 1.00 89.19 107 ASN A N 1
ATOM 865 C CA . ASN A 1 107 ? -3.944 -4.862 0.494 1.00 89.19 107 ASN A CA 1
ATOM 866 C C . ASN A 1 107 ? -4.170 -6.215 -0.199 1.00 89.19 107 ASN A C 1
ATOM 868 O O . ASN A 1 107 ? -3.552 -6.464 -1.233 1.00 89.19 107 ASN A O 1
ATOM 872 N N . GLU A 1 108 ? -5.029 -7.078 0.347 1.00 89.31 108 GLU A N 1
ATOM 873 C CA . GLU A 1 108 ? -5.454 -8.322 -0.308 1.00 89.31 108 GLU A CA 1
ATOM 874 C C . GLU A 1 108 ? -6.280 -8.016 -1.561 1.00 89.31 108 GLU A C 1
ATOM 876 O O . GLU A 1 108 ? -5.926 -8.479 -2.642 1.00 89.31 108 GLU A O 1
ATOM 881 N N . VAL A 1 109 ? -7.275 -7.131 -1.460 1.00 89.94 109 VAL A N 1
ATOM 882 C CA . VAL A 1 109 ? -8.108 -6.678 -2.588 1.00 89.94 109 VAL A CA 1
ATOM 883 C C . VAL A 1 109 ? -7.263 -6.114 -3.735 1.00 89.94 109 VAL A C 1
ATOM 885 O O . VAL A 1 109 ? -7.429 -6.508 -4.889 1.00 89.94 109 VAL A O 1
ATOM 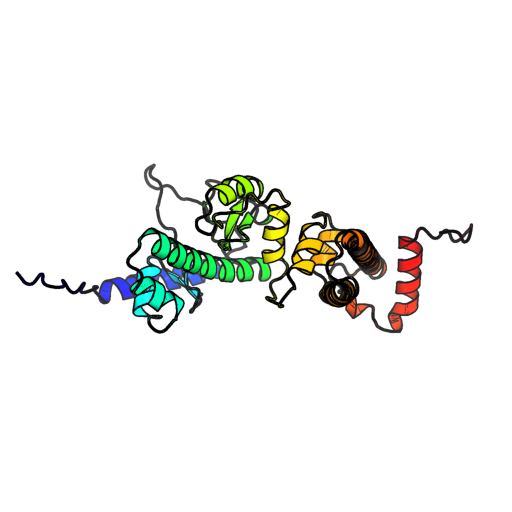888 N N . MET A 1 110 ? -6.309 -5.230 -3.425 1.00 86.75 110 MET A N 1
ATOM 889 C CA . MET A 1 110 ? -5.414 -4.621 -4.419 1.00 86.75 110 MET A CA 1
ATOM 890 C C . MET A 1 110 ? -4.461 -5.642 -5.056 1.00 86.75 110 MET A C 1
ATOM 892 O O . MET A 1 110 ? -4.001 -5.435 -6.175 1.00 86.75 110 MET A O 1
ATOM 896 N N . LYS A 1 111 ? -4.144 -6.734 -4.350 1.00 84.19 111 LYS A N 1
ATOM 897 C CA . LYS A 1 111 ? -3.272 -7.804 -4.844 1.00 84.19 111 LYS A CA 1
ATOM 898 C C . LYS A 1 111 ? -4.033 -8.810 -5.706 1.00 84.19 111 LYS A C 1
ATOM 900 O O . LYS A 1 111 ? -3.507 -9.254 -6.720 1.00 84.19 111 LYS A O 1
ATOM 905 N N . GLU A 1 112 ? -5.222 -9.210 -5.275 1.00 86.56 112 GLU A N 1
ATOM 906 C CA . GLU A 1 112 ? -6.024 -10.240 -5.939 1.00 86.56 112 GLU A CA 1
ATOM 907 C C . GLU A 1 112 ? -6.858 -9.682 -7.092 1.00 86.56 112 GLU A C 1
ATOM 909 O O . GLU A 1 112 ? -7.309 -10.448 -7.945 1.00 86.56 112 GLU A O 1
ATOM 914 N N . GLY A 1 113 ? -7.060 -8.361 -7.134 1.00 84.88 113 GLY A N 1
ATOM 915 C CA . GLY A 1 113 ? -7.915 -7.732 -8.136 1.00 84.88 113 GLY A CA 1
ATOM 916 C C . GLY A 1 113 ? -9.378 -8.145 -7.975 1.00 84.88 113 GLY A C 1
ATOM 917 O O . GLY A 1 113 ? -10.118 -8.204 -8.958 1.00 84.88 113 GLY A O 1
ATOM 918 N N . LYS A 1 114 ? -9.803 -8.438 -6.737 1.00 88.56 114 LYS A N 1
ATOM 919 C CA . LYS A 1 114 ? -11.182 -8.800 -6.390 1.00 88.56 114 LYS A CA 1
ATOM 920 C C . LYS A 1 114 ? -11.592 -8.192 -5.058 1.00 88.56 114 LYS A C 1
ATOM 922 O O . LYS A 1 114 ? -10.798 -8.158 -4.122 1.00 88.56 114 LYS A O 1
ATOM 927 N N . GLY A 1 115 ? -12.837 -7.740 -4.984 1.00 89.25 115 GLY A N 1
ATOM 928 C CA . GLY A 1 115 ? -13.465 -7.240 -3.767 1.00 89.25 115 GLY A CA 1
ATOM 929 C C . GLY A 1 115 ? -13.480 -5.729 -3.575 1.00 89.25 115 GLY A C 1
ATOM 930 O O . GLY A 1 115 ? -12.965 -4.959 -4.379 1.00 89.25 115 GLY A O 1
ATOM 931 N N . ILE A 1 116 ? -14.121 -5.295 -2.491 1.00 91.19 116 ILE A N 1
ATOM 932 C CA . ILE A 1 116 ? -14.411 -3.879 -2.253 1.00 91.19 116 ILE A CA 1
ATOM 933 C C . ILE A 1 116 ? -13.322 -3.233 -1.394 1.00 91.19 116 ILE A C 1
ATOM 935 O O . ILE A 1 116 ? -13.011 -3.695 -0.292 1.00 91.19 116 ILE A O 1
ATOM 939 N N . LEU A 1 117 ? -12.791 -2.103 -1.862 1.00 92.06 117 LEU A N 1
ATOM 940 C CA . LEU A 1 117 ? -11.853 -1.273 -1.117 1.00 92.06 117 LEU A CA 1
ATOM 941 C C . LEU A 1 117 ? -12.578 -0.486 -0.012 1.00 92.06 117 LEU A C 1
ATOM 943 O O . LEU A 1 117 ? -13.428 0.377 -0.264 1.00 92.06 117 LEU A O 1
ATOM 947 N N . VAL A 1 118 ? -12.186 -0.713 1.242 1.00 93.69 118 VAL A N 1
ATOM 948 C CA . VAL A 1 118 ? -12.744 -0.026 2.412 1.00 93.69 118 VAL A CA 1
ATOM 949 C C . VAL A 1 118 ? -11.997 1.285 2.664 1.00 93.69 118 VAL A C 1
ATOM 951 O O . VAL A 1 118 ? -10.941 1.336 3.299 1.00 93.69 118 VAL A O 1
ATOM 954 N N . VAL A 1 119 ? -12.575 2.391 2.198 1.00 93.81 119 VAL A N 1
ATOM 955 C CA . VAL A 1 119 ? -11.994 3.745 2.299 1.00 93.81 119 VAL A CA 1
ATOM 956 C C . VAL A 1 119 ? -12.611 4.555 3.437 1.00 93.81 119 VAL A C 1
ATOM 958 O O . VAL A 1 119 ? -13.756 4.318 3.823 1.00 93.81 119 VAL A O 1
ATOM 961 N N . LYS A 1 120 ? -11.896 5.533 4.021 1.00 91.56 120 LYS A N 1
ATOM 962 C CA . LYS A 1 120 ? -12.406 6.313 5.173 1.00 91.56 120 LYS A CA 1
ATOM 963 C C . LYS A 1 120 ? -13.707 7.048 4.841 1.00 91.56 120 LYS A C 1
ATOM 965 O O . LYS A 1 120 ? -14.654 6.945 5.624 1.00 91.56 120 LYS A O 1
ATOM 970 N N . TYR A 1 121 ? -13.730 7.731 3.702 1.00 90.44 121 TYR A N 1
ATOM 971 C CA . TYR A 1 121 ? -14.883 8.444 3.166 1.00 90.44 121 TYR A CA 1
ATOM 972 C C . TYR A 1 121 ? -15.280 7.783 1.850 1.00 90.44 121 TYR A C 1
ATOM 974 O O . TYR A 1 121 ? -14.500 7.820 0.899 1.00 90.44 121 TYR A O 1
ATOM 982 N N . ARG A 1 122 ? -16.455 7.146 1.839 1.00 90.31 122 ARG A N 1
ATOM 983 C CA . ARG A 1 122 ? -17.016 6.532 0.634 1.00 90.31 122 ARG A CA 1
ATOM 984 C C . ARG A 1 122 ? -17.448 7.637 -0.340 1.00 90.31 122 ARG A C 1
ATOM 986 O O . ARG A 1 122 ? -18.114 8.569 0.131 1.00 90.31 122 ARG A O 1
ATOM 993 N N . PRO A 1 123 ? -17.050 7.574 -1.620 1.00 89.88 123 PRO A N 1
ATOM 994 C CA . PRO A 1 123 ? -17.519 8.514 -2.627 1.00 89.88 123 PRO A CA 1
ATOM 995 C C . PRO A 1 123 ? -19.017 8.300 -2.897 1.00 89.88 123 PRO A C 1
ATOM 997 O O . PRO A 1 123 ? -19.580 7.253 -2.566 1.00 89.88 123 PRO A O 1
ATOM 1000 N N . SER A 1 124 ? -19.675 9.323 -3.441 1.00 86.19 124 SER A N 1
ATOM 1001 C CA . SER A 1 124 ? -21.069 9.239 -3.898 1.00 86.19 124 SER A CA 1
ATOM 1002 C C . SER A 1 124 ? -21.197 8.576 -5.266 1.00 86.19 124 SER A C 1
ATOM 1004 O O . SER A 1 124 ? -22.241 8.022 -5.576 1.00 86.19 124 SER A O 1
ATOM 1006 N N . GLU A 1 125 ? -20.137 8.646 -6.063 1.00 86.25 125 GLU A N 1
ATOM 1007 C CA . GLU A 1 125 ? -20.047 8.113 -7.418 1.00 86.25 125 GLU A CA 1
ATOM 1008 C C . GLU A 1 125 ? -18.889 7.115 -7.492 1.00 86.25 125 GLU A C 1
ATOM 1010 O O . GLU A 1 125 ? -18.061 7.037 -6.577 1.00 86.25 125 GLU A O 1
ATOM 1015 N N . GLU A 1 126 ? -18.822 6.358 -8.583 1.00 86.44 126 GLU A N 1
ATOM 1016 C CA . GLU A 1 126 ? -17.695 5.470 -8.853 1.00 86.44 126 GLU A CA 1
ATOM 1017 C C . GLU A 1 126 ? -16.372 6.248 -8.849 1.00 86.44 126 GLU A C 1
ATOM 1019 O O . GLU A 1 126 ? -16.294 7.426 -9.202 1.00 86.44 126 GLU A O 1
ATOM 1024 N N . SER A 1 127 ? -15.308 5.611 -8.370 1.00 88.50 127 SER A N 1
ATOM 1025 C CA . SER A 1 127 ? -13.994 6.241 -8.239 1.00 88.50 127 SER A CA 1
ATOM 1026 C C . SER A 1 127 ? -12.890 5.236 -8.519 1.00 88.50 127 SER A C 1
ATOM 1028 O O . SER A 1 127 ? -13.021 4.055 -8.199 1.00 88.50 127 SER A O 1
ATOM 1030 N N . SER A 1 128 ? -11.780 5.721 -9.077 1.00 89.44 128 SER A N 1
ATOM 1031 C CA . SER A 1 128 ? -10.622 4.878 -9.358 1.00 89.44 128 SER A CA 1
ATOM 1032 C C . SER A 1 128 ? -9.940 4.432 -8.067 1.00 89.44 128 SER A C 1
ATOM 1034 O O . SER A 1 128 ? -9.724 5.215 -7.141 1.00 89.44 128 SER A O 1
ATOM 1036 N N . LEU A 1 129 ? -9.527 3.168 -8.030 1.00 87.62 129 LEU A N 1
ATOM 1037 C CA . LEU A 1 129 ? -8.733 2.594 -6.943 1.00 87.62 129 LEU A CA 1
ATOM 1038 C C . LEU A 1 129 ? -7.377 3.301 -6.798 1.00 87.62 129 LEU A C 1
ATOM 1040 O O . LEU A 1 129 ? -6.880 3.483 -5.686 1.00 87.62 129 LEU A O 1
ATOM 1044 N N . GLU A 1 130 ? -6.797 3.744 -7.916 1.00 85.94 130 GLU A N 1
ATOM 1045 C CA . GLU A 1 130 ? -5.470 4.375 -7.985 1.00 85.94 130 GLU A CA 1
ATOM 1046 C C . GLU A 1 130 ? -5.411 5.741 -7.288 1.00 85.94 130 GLU A C 1
ATOM 1048 O O . GLU A 1 130 ? -4.330 6.224 -6.896 1.00 85.94 130 GLU A O 1
ATOM 1053 N N . ASP A 1 131 ? -6.583 6.352 -7.110 1.00 90.62 131 ASP A N 1
ATOM 1054 C CA . ASP A 1 131 ? -6.740 7.624 -6.429 1.00 90.62 131 ASP A CA 1
ATOM 1055 C C . ASP A 1 131 ? -6.598 7.490 -4.917 1.00 90.62 131 ASP A C 1
ATOM 1057 O O . ASP A 1 131 ? -6.292 8.485 -4.251 1.00 90.62 131 ASP A O 1
ATOM 1061 N N . TYR A 1 132 ? -6.767 6.286 -4.368 1.00 92.50 132 TYR A N 1
ATOM 1062 C CA . TYR A 1 132 ? -6.732 6.037 -2.935 1.00 92.50 132 TYR A CA 1
ATOM 1063 C C . TYR A 1 132 ? -5.370 5.532 -2.465 1.00 92.50 132 TYR A C 1
ATOM 1065 O O . TYR A 1 132 ? -4.730 4.678 -3.069 1.00 92.50 132 TYR A O 1
ATOM 1073 N N . VAL A 1 133 ? -4.928 6.067 -1.326 1.00 91.44 133 VAL A N 1
ATOM 1074 C CA . VAL A 1 133 ? -3.679 5.685 -0.667 1.00 91.44 133 VAL A CA 1
ATOM 1075 C C . VAL A 1 133 ? -3.875 5.558 0.848 1.00 91.44 133 VAL A C 1
ATOM 1077 O O . VAL A 1 133 ? -4.609 6.357 1.447 1.00 91.44 133 VAL A O 1
ATOM 1080 N N . PRO A 1 134 ? -3.216 4.593 1.509 1.00 93.06 134 PRO A N 1
ATOM 1081 C CA . PRO A 1 134 ? -3.240 4.471 2.961 1.00 93.06 134 PRO A CA 1
ATOM 1082 C C . PRO A 1 134 ? -2.381 5.555 3.611 1.00 93.06 134 PRO A C 1
ATOM 1084 O O . PRO A 1 134 ? -1.232 5.786 3.242 1.00 93.06 134 PRO A O 1
ATOM 1087 N N . CYS A 1 135 ? -2.907 6.218 4.636 1.00 91.50 135 CYS A N 1
ATOM 1088 C CA . CYS A 1 135 ? -2.126 7.162 5.420 1.00 91.50 135 CYS A CA 1
ATOM 1089 C C . CYS A 1 135 ? -0.956 6.451 6.109 1.00 91.50 135 CYS A C 1
ATOM 1091 O O . CYS A 1 135 ? -1.164 5.545 6.910 1.00 91.50 135 CYS A O 1
ATOM 1093 N N . ASN A 1 136 ? 0.260 6.961 5.929 1.00 86.56 136 ASN A N 1
ATOM 1094 C CA . ASN A 1 136 ? 1.462 6.393 6.540 1.00 86.56 136 ASN A CA 1
ATOM 1095 C C . ASN A 1 136 ? 1.544 6.481 8.080 1.00 86.56 136 ASN A C 1
ATOM 1097 O O . ASN A 1 136 ? 2.526 6.035 8.663 1.00 86.56 136 ASN A O 1
ATOM 1101 N N . LEU A 1 137 ? 0.559 7.102 8.738 1.00 88.50 137 LEU A N 1
ATOM 1102 C CA . LEU A 1 137 ? 0.483 7.214 10.199 1.00 88.50 137 LEU A CA 1
ATOM 1103 C C . LEU A 1 137 ? -0.662 6.392 10.788 1.00 88.50 137 LEU A C 1
ATOM 1105 O O . LEU A 1 137 ? -0.485 5.733 11.806 1.00 88.50 137 LEU A O 1
ATOM 1109 N N . CYS A 1 138 ? -1.852 6.473 10.185 1.00 91.94 138 CYS A N 1
ATOM 1110 C CA . CYS A 1 138 ? -3.041 5.810 10.717 1.00 91.94 138 CYS A CA 1
ATOM 1111 C C . CYS A 1 138 ? -3.522 4.625 9.885 1.00 91.94 138 CYS A C 1
ATOM 1113 O O . CYS A 1 138 ? -4.474 3.994 10.316 1.00 91.94 138 CYS A O 1
ATOM 1115 N N . LEU A 1 139 ? -2.926 4.347 8.721 1.00 92.88 139 LEU A N 1
ATOM 1116 C CA . LEU A 1 139 ? -3.299 3.294 7.761 1.00 92.88 139 LEU A CA 1
ATOM 1117 C C . LEU A 1 139 ? -4.698 3.415 7.134 1.00 92.88 139 LEU A C 1
ATOM 1119 O O . LEU A 1 139 ? -5.056 2.626 6.268 1.00 92.88 139 LEU A O 1
ATOM 1123 N N . GLY A 1 140 ? -5.490 4.423 7.507 1.00 93.06 140 GLY A N 1
ATOM 1124 C CA . GLY A 1 140 ? -6.769 4.680 6.850 1.00 93.06 140 GLY A CA 1
ATOM 1125 C C . GLY A 1 140 ? -6.562 5.069 5.386 1.00 93.06 140 GLY A C 1
ATOM 1126 O O . GLY A 1 140 ? -5.663 5.855 5.088 1.00 93.06 140 GLY A O 1
ATOM 1127 N N . TYR A 1 141 ? -7.400 4.552 4.489 1.00 93.62 141 TYR A N 1
ATOM 1128 C CA . TYR A 1 141 ? -7.364 4.883 3.065 1.00 93.62 141 TYR A CA 1
ATOM 1129 C C . TYR A 1 141 ? -8.092 6.201 2.778 1.00 93.62 141 TYR A C 1
ATOM 1131 O O . TYR A 1 141 ? -9.244 6.395 3.185 1.00 93.62 141 TYR A O 1
ATOM 1139 N N . TYR A 1 142 ? -7.414 7.099 2.064 1.00 93.31 142 TYR A N 1
ATOM 1140 C CA . TYR A 1 142 ? -7.922 8.403 1.643 1.00 93.31 142 TYR A CA 1
ATOM 1141 C C . TYR A 1 142 ? -7.538 8.669 0.199 1.00 93.31 142 TYR A C 1
ATOM 1143 O O . TYR A 1 142 ? -6.528 8.172 -0.287 1.00 93.31 142 TYR A O 1
ATOM 1151 N N . VAL A 1 143 ? -8.289 9.553 -0.437 1.00 92.31 143 VAL A N 1
ATOM 1152 C CA . VAL A 1 143 ? -7.926 10.071 -1.746 1.00 92.31 143 VAL A CA 1
ATOM 1153 C C . VAL A 1 143 ? -6.616 10.866 -1.663 1.00 92.31 143 VAL A C 1
ATOM 1155 O O . VAL A 1 143 ? -6.431 11.693 -0.758 1.00 92.31 143 VAL A O 1
ATOM 1158 N N . HIS A 1 144 ? -5.690 10.623 -2.589 1.00 89.56 144 HIS A N 1
ATOM 1159 C CA . HIS A 1 144 ? -4.307 11.080 -2.488 1.00 89.56 144 HIS A CA 1
ATOM 1160 C C . HIS A 1 144 ? -4.172 12.609 -2.475 1.00 89.56 144 HIS A C 1
ATOM 1162 O O . HIS A 1 144 ? -3.384 13.138 -1.692 1.00 89.56 144 HIS A O 1
ATOM 1168 N N . TRP A 1 145 ? -4.987 13.350 -3.235 1.00 87.62 145 TRP A N 1
ATOM 1169 C CA . TRP A 1 145 ? -4.988 14.822 -3.196 1.00 87.62 145 TRP A CA 1
ATOM 1170 C C . TRP A 1 145 ? -5.539 15.409 -1.888 1.00 87.62 145 TRP A C 1
ATOM 1172 O O . TRP A 1 145 ? -5.309 16.581 -1.591 1.00 87.62 145 TRP A O 1
ATOM 1182 N N . TYR A 1 146 ? -6.229 14.616 -1.062 1.00 89.31 146 TYR A N 1
ATOM 1183 C CA . TYR A 1 146 ? -6.733 15.039 0.248 1.00 89.31 146 TYR A CA 1
ATOM 1184 C C . TYR A 1 146 ? -5.810 14.634 1.411 1.00 89.31 146 TYR A C 1
ATOM 1186 O O . TYR A 1 146 ? -5.970 15.121 2.537 1.00 89.31 146 TYR A O 1
ATOM 1194 N N . ILE A 1 147 ? -4.806 13.781 1.166 1.00 88.88 147 ILE A N 1
ATOM 1195 C CA . ILE A 1 147 ? -3.970 13.198 2.227 1.00 88.88 147 ILE A CA 1
ATOM 1196 C C . ILE A 1 147 ? -3.242 14.259 3.060 1.00 88.88 147 ILE A C 1
ATOM 1198 O O . ILE A 1 147 ? -3.095 14.113 4.274 1.00 88.88 147 ILE A O 1
ATOM 1202 N N . TRP A 1 148 ? -2.827 15.363 2.433 1.00 85.12 148 TRP A N 1
ATOM 1203 C CA . TRP A 1 148 ? -2.130 16.455 3.112 1.00 85.12 148 TRP A CA 1
ATOM 1204 C C . TRP A 1 148 ? -3.034 17.154 4.140 1.00 85.12 148 TRP A C 1
ATOM 1206 O O . TRP A 1 148 ? -2.583 17.451 5.248 1.00 85.12 148 TRP A O 1
ATOM 1216 N N . LYS A 1 149 ? -4.329 17.339 3.825 1.00 87.62 149 LYS A N 1
ATOM 1217 C CA . LYS A 1 149 ? -5.325 17.887 4.762 1.00 87.62 149 LYS A CA 1
ATOM 1218 C C . LYS A 1 149 ? -5.579 16.914 5.904 1.00 87.62 149 LYS A C 1
ATOM 1220 O O . LYS A 1 149 ? -5.574 17.327 7.064 1.00 87.62 149 LYS A O 1
ATOM 1225 N N . HIS A 1 150 ? -5.754 15.627 5.587 1.00 90.38 150 HIS A N 1
ATOM 1226 C CA . HIS A 1 150 ? -5.926 14.585 6.600 1.00 90.38 150 HIS A CA 1
ATOM 1227 C C . HIS A 1 150 ? -4.755 14.575 7.586 1.00 90.38 150 HIS A C 1
ATOM 1229 O O . HIS A 1 150 ? -4.969 14.595 8.794 1.00 90.38 150 HIS A O 1
ATOM 1235 N N . ARG A 1 151 ? -3.518 14.610 7.088 1.00 84.94 151 ARG A N 1
ATOM 1236 C CA . ARG A 1 151 ? -2.309 14.506 7.909 1.00 84.94 151 ARG A CA 1
ATOM 1237 C C . ARG A 1 151 ? -2.212 15.580 8.990 1.00 84.94 151 ARG A C 1
ATOM 1239 O O . ARG A 1 151 ? -1.767 15.288 10.098 1.00 84.94 151 ARG A O 1
ATOM 1246 N N . ASN A 1 152 ? -2.686 16.791 8.707 1.00 83.94 152 ASN A N 1
ATOM 1247 C CA . ASN A 1 152 ? -2.712 17.884 9.680 1.00 83.94 152 ASN A CA 1
ATOM 1248 C C . ASN A 1 152 ? -3.654 17.624 10.863 1.00 83.94 152 ASN A C 1
ATOM 1250 O O . ASN A 1 152 ? -3.408 18.158 11.945 1.00 83.94 152 ASN A O 1
ATOM 1254 N N . ARG A 1 153 ? -4.681 16.792 10.656 1.00 88.12 153 ARG A N 1
ATOM 1255 C CA . ARG A 1 153 ? -5.726 16.421 11.623 1.00 88.12 153 ARG A CA 1
ATOM 1256 C C . ARG A 1 153 ? -5.689 14.931 11.987 1.00 88.12 153 ARG A C 1
ATOM 1258 O O . ARG A 1 153 ? -6.644 14.413 12.556 1.00 88.12 153 ARG A O 1
ATOM 1265 N N . CYS A 1 154 ? -4.631 14.216 11.604 1.00 90.06 154 CYS A N 1
ATOM 1266 C CA . CYS A 1 154 ? -4.555 12.778 11.803 1.00 90.06 154 CYS A CA 1
ATOM 1267 C C . CYS A 1 154 ? -4.487 12.469 13.301 1.00 90.06 154 CYS A C 1
ATOM 1269 O O . CYS A 1 154 ? -3.675 13.041 14.022 1.00 90.06 154 CYS A O 1
ATOM 1271 N N . VAL A 1 155 ? -5.312 11.525 13.755 1.00 88.94 155 VAL A N 1
ATOM 1272 C CA . VAL A 1 155 ? -5.363 11.086 15.160 1.00 88.94 155 VAL A CA 1
ATOM 1273 C C . VAL A 1 155 ? -4.011 10.521 15.624 1.00 88.94 155 VAL A C 1
ATOM 1275 O O . VAL A 1 155 ? -3.633 10.672 16.782 1.00 88.94 155 VAL A O 1
ATOM 1278 N N . MET A 1 156 ? -3.245 9.940 14.694 1.00 88.50 156 MET A N 1
ATOM 1279 C CA . MET A 1 156 ? -1.905 9.385 14.924 1.00 88.50 156 MET A CA 1
ATOM 1280 C C . MET A 1 156 ? -0.775 10.391 14.643 1.00 88.50 156 MET A C 1
ATOM 1282 O O . MET A 1 156 ? 0.390 10.006 14.542 1.00 88.50 156 MET A O 1
ATOM 1286 N N . LYS A 1 157 ? -1.089 11.681 14.466 1.00 86.56 157 LYS A N 1
ATOM 1287 C CA . LYS A 1 157 ? -0.081 12.718 14.223 1.00 86.56 157 LYS A CA 1
ATOM 1288 C C . LYS A 1 157 ? 0.824 12.884 15.459 1.00 86.56 157 LYS A C 1
ATOM 1290 O O . LYS A 1 157 ? 0.302 13.032 16.564 1.00 86.56 157 LYS A O 1
ATOM 1295 N N . PRO A 1 158 ? 2.159 12.914 15.293 1.00 80.25 158 PRO A N 1
ATOM 1296 C CA . PRO A 1 158 ? 3.075 13.234 16.385 1.00 80.25 158 PRO A CA 1
ATOM 1297 C C . PRO A 1 158 ? 2.991 14.724 16.753 1.00 80.25 158 PRO A C 1
ATOM 1299 O O . PRO A 1 158 ? 2.874 15.578 15.873 1.00 80.25 158 PRO A O 1
ATOM 1302 N N . GLU A 1 159 ? 3.101 15.037 18.045 1.00 71.69 159 GLU A N 1
ATOM 1303 C CA . GLU A 1 159 ? 2.887 16.390 18.592 1.00 71.69 159 GLU A CA 1
ATOM 1304 C C . GLU A 1 159 ? 3.880 17.437 18.051 1.00 71.69 159 GLU A C 1
ATOM 1306 O O . GLU A 1 159 ? 3.502 18.587 17.855 1.00 71.69 159 GLU A O 1
ATOM 1311 N N . ASN A 1 160 ? 5.105 17.033 17.688 1.00 59.59 160 ASN A N 1
ATOM 1312 C CA . ASN A 1 160 ? 6.217 17.961 17.426 1.00 59.59 160 ASN A CA 1
ATOM 1313 C C . ASN A 1 160 ? 6.820 17.914 16.009 1.00 59.59 160 ASN A C 1
ATOM 1315 O O . ASN A 1 160 ? 7.977 18.284 15.827 1.00 59.59 160 ASN A O 1
ATOM 1319 N N . LYS A 1 161 ? 6.098 17.454 14.975 1.00 56.25 161 LYS A N 1
ATOM 1320 C CA . LYS A 1 161 ? 6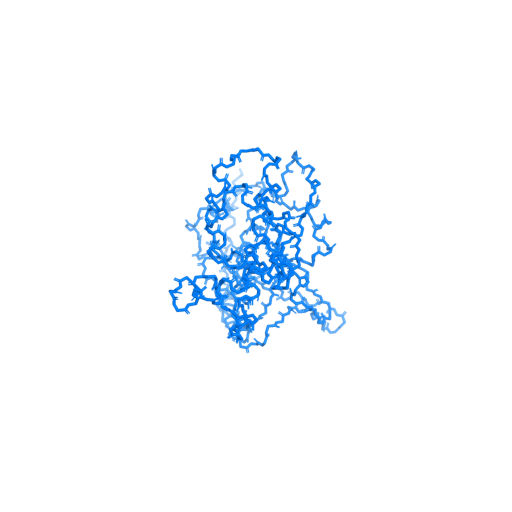.661 17.427 13.605 1.00 56.25 161 LYS A CA 1
ATOM 1321 C C . LYS A 1 161 ? 5.717 18.001 12.551 1.00 56.25 161 LYS A C 1
ATOM 1323 O O . LYS A 1 161 ? 4.895 17.287 11.974 1.00 56.25 161 LYS A O 1
ATOM 1328 N N . ALA A 1 162 ? 5.922 19.273 12.208 1.00 48.78 162 ALA A N 1
ATOM 1329 C CA . ALA A 1 162 ? 5.505 19.819 10.919 1.00 48.78 162 ALA A CA 1
ATOM 1330 C C . ALA A 1 162 ? 6.378 19.187 9.830 1.00 48.78 162 ALA A C 1
ATOM 1332 O O . ALA A 1 162 ? 7.489 19.616 9.551 1.00 48.78 162 ALA A O 1
ATOM 1333 N N . THR A 1 163 ? 5.907 18.095 9.249 1.00 51.47 163 THR A N 1
ATOM 1334 C CA . THR A 1 163 ? 6.652 17.397 8.197 1.00 51.47 163 THR A CA 1
ATOM 1335 C C . THR A 1 163 ? 6.186 17.954 6.861 1.00 51.47 163 THR A C 1
ATOM 1337 O O . THR A 1 163 ? 5.158 17.527 6.334 1.00 51.47 163 THR A O 1
ATOM 1340 N N . LYS A 1 164 ? 6.921 18.948 6.354 1.00 49.19 164 LYS A N 1
ATOM 1341 C CA . LYS A 1 164 ? 6.932 19.290 4.928 1.00 49.19 164 LYS A CA 1
ATOM 1342 C C . LYS A 1 164 ? 7.595 18.117 4.197 1.00 49.19 164 LYS A C 1
ATOM 1344 O O . LYS A 1 164 ? 8.653 17.666 4.621 1.00 49.19 164 LYS A O 1
ATOM 1349 N N . GLY A 1 165 ? 6.955 17.562 3.173 1.00 55.84 165 GLY A N 1
ATOM 1350 C CA . GLY A 1 165 ? 7.526 16.448 2.416 1.00 55.84 165 GLY A CA 1
ATOM 1351 C C . GLY A 1 165 ? 6.523 15.727 1.522 1.00 55.84 165 GLY A C 1
ATOM 1352 O O . GLY A 1 165 ? 5.327 16.015 1.545 1.00 55.84 165 GLY A O 1
ATOM 1353 N N . ILE A 1 166 ? 7.034 14.769 0.748 1.00 61.66 166 ILE A N 1
ATOM 1354 C CA . ILE A 1 166 ? 6.313 13.984 -0.262 1.00 61.66 166 ILE A CA 1
ATOM 1355 C C . ILE A 1 166 ? 5.413 12.938 0.426 1.00 61.66 166 ILE A C 1
ATOM 1357 O O . ILE A 1 166 ? 5.705 11.744 0.470 1.00 61.66 166 ILE A O 1
ATOM 1361 N N . VAL A 1 167 ? 4.322 13.405 1.044 1.00 74.19 167 VAL A N 1
ATOM 1362 C CA . VAL A 1 167 ? 3.401 12.577 1.846 1.00 74.19 167 VAL A CA 1
ATOM 1363 C C . VAL A 1 167 ? 2.779 11.460 1.010 1.00 74.19 167 VAL A C 1
ATOM 1365 O O . VAL A 1 167 ? 2.683 10.330 1.481 1.00 74.19 167 VAL A O 1
ATOM 1368 N N . VAL A 1 168 ? 2.382 11.767 -0.227 1.00 79.25 168 VAL A N 1
ATOM 1369 C CA . VAL A 1 168 ? 1.684 10.819 -1.105 1.00 79.25 168 VAL A CA 1
ATOM 1370 C C . VAL A 1 168 ? 2.568 9.621 -1.442 1.00 79.25 168 VAL A C 1
ATOM 1372 O O . VAL A 1 168 ? 2.104 8.497 -1.313 1.00 79.25 168 VAL A O 1
ATOM 1375 N N . ASN A 1 169 ? 3.845 9.819 -1.787 1.00 77.25 169 ASN A N 1
ATOM 1376 C CA . ASN A 1 169 ? 4.722 8.695 -2.133 1.00 77.25 169 ASN A CA 1
ATOM 1377 C C . ASN A 1 169 ? 4.973 7.774 -0.939 1.00 77.25 169 ASN A C 1
ATOM 1379 O O . ASN A 1 169 ? 4.893 6.563 -1.102 1.00 77.25 169 ASN A O 1
ATOM 1383 N N . LYS A 1 170 ? 5.166 8.322 0.272 1.00 80.38 170 LYS A N 1
ATOM 1384 C CA . LYS A 1 170 ? 5.244 7.506 1.500 1.00 80.38 170 LYS A CA 1
ATOM 1385 C C . LYS A 1 170 ? 3.982 6.671 1.721 1.00 80.38 170 LYS A C 1
ATOM 1387 O O . LYS A 1 170 ? 4.069 5.551 2.200 1.00 80.38 170 LYS A O 1
ATOM 1392 N N . CYS A 1 171 ? 2.818 7.217 1.376 1.00 83.69 171 CYS A N 1
ATOM 1393 C CA . CYS A 1 171 ? 1.550 6.495 1.439 1.00 83.69 171 CYS A CA 1
ATOM 1394 C C . CYS A 1 171 ? 1.451 5.418 0.342 1.00 83.69 171 CYS A C 1
ATOM 1396 O O . CYS A 1 171 ? 1.031 4.303 0.625 1.00 83.69 171 CYS A O 1
ATOM 1398 N N . ARG A 1 172 ? 1.888 5.710 -0.893 1.00 84.19 172 ARG A N 1
ATOM 1399 C CA . ARG A 1 172 ? 1.882 4.752 -2.017 1.00 84.19 172 ARG A CA 1
ATOM 1400 C C . ARG A 1 172 ? 2.822 3.562 -1.798 1.00 84.19 172 ARG A C 1
ATOM 1402 O O . ARG A 1 172 ? 2.483 2.460 -2.215 1.00 84.19 172 ARG A O 1
ATOM 1409 N N . LEU A 1 173 ? 3.946 3.754 -1.102 1.00 81.81 173 LEU A N 1
ATOM 1410 C CA . LEU A 1 173 ? 4.868 2.659 -0.768 1.00 81.81 173 LEU A CA 1
ATOM 1411 C C . LEU A 1 173 ? 4.203 1.544 0.045 1.00 81.81 173 LEU A C 1
ATOM 1413 O O . LEU A 1 173 ? 4.562 0.386 -0.120 1.00 81.81 173 LEU A O 1
ATOM 1417 N N . LEU A 1 174 ? 3.203 1.867 0.868 1.00 81.75 174 LEU A N 1
ATOM 1418 C CA . LEU A 1 174 ? 2.479 0.872 1.663 1.00 81.75 174 LEU A CA 1
ATOM 1419 C C . LEU A 1 174 ? 1.585 -0.051 0.817 1.00 81.75 174 LEU A C 1
ATOM 1421 O O . LEU A 1 174 ? 1.248 -1.142 1.260 1.00 81.75 174 LEU A O 1
ATOM 1425 N N . ILE A 1 175 ? 1.209 0.370 -0.393 1.00 80.25 175 ILE A N 1
ATOM 1426 C CA . ILE A 1 175 ? 0.454 -0.473 -1.333 1.00 80.25 175 ILE A CA 1
ATOM 1427 C C . ILE A 1 175 ? 1.412 -1.440 -2.047 1.00 80.25 175 ILE A C 1
ATOM 1429 O O . ILE A 1 175 ? 1.100 -2.610 -2.235 1.00 80.25 175 ILE A O 1
ATOM 1433 N N . GLN A 1 176 ? 2.588 -0.943 -2.444 1.00 67.31 176 GLN A N 1
ATOM 1434 C CA . GLN A 1 176 ? 3.548 -1.667 -3.287 1.00 67.31 176 GLN A CA 1
ATOM 1435 C C . GLN A 1 176 ? 4.422 -2.642 -2.482 1.00 67.31 176 GLN A C 1
ATOM 1437 O O . GLN A 1 176 ? 4.667 -3.765 -2.920 1.00 67.31 176 GLN A O 1
ATOM 1442 N N . ASN A 1 177 ? 4.822 -2.261 -1.267 1.00 61.72 177 ASN A N 1
ATOM 1443 C CA . ASN A 1 177 ? 5.653 -3.077 -0.385 1.00 61.72 177 ASN A CA 1
ATOM 1444 C C . ASN A 1 177 ? 4.785 -3.892 0.578 1.00 61.72 177 ASN A C 1
ATOM 1446 O O . ASN A 1 177 ? 4.810 -3.704 1.792 1.00 61.72 177 ASN A O 1
ATOM 1450 N N . ASN A 1 178 ? 4.022 -4.842 0.030 1.00 50.78 178 ASN A N 1
ATOM 1451 C CA . ASN A 1 178 ? 3.178 -5.739 0.831 1.00 50.78 178 ASN A CA 1
ATOM 1452 C C . ASN A 1 178 ? 4.003 -6.681 1.735 1.00 50.78 178 ASN A C 1
ATOM 1454 O O . ASN A 1 178 ? 3.485 -7.330 2.643 1.00 50.78 178 ASN A O 1
ATOM 1458 N N . LYS A 1 179 ? 5.319 -6.750 1.506 1.00 48.62 179 LYS A N 1
ATOM 1459 C CA . LYS A 1 179 ? 6.256 -7.287 2.482 1.00 48.62 179 LYS A CA 1
ATOM 1460 C C . LYS A 1 179 ? 6.571 -6.166 3.466 1.00 48.62 179 LYS A C 1
ATOM 1462 O O . LYS A 1 179 ? 7.306 -5.245 3.128 1.00 48.62 179 LYS A O 1
ATOM 1467 N N . LEU A 1 180 ? 6.104 -6.314 4.706 1.00 42.97 180 LEU A N 1
ATOM 1468 C CA . LEU A 1 180 ? 6.756 -5.735 5.885 1.00 42.97 180 LEU A CA 1
ATOM 1469 C C . LEU A 1 180 ? 8.172 -6.338 6.025 1.00 42.97 180 LEU A C 1
ATOM 1471 O O . LEU A 1 180 ? 8.526 -6.912 7.057 1.00 42.97 180 LEU A O 1
ATOM 1475 N N . THR A 1 181 ? 9.004 -6.276 4.982 1.00 40.59 181 THR A N 1
ATOM 1476 C CA . THR A 1 181 ? 10.436 -6.331 5.210 1.00 40.59 181 THR A CA 1
ATOM 1477 C C . THR A 1 181 ? 10.732 -5.140 6.110 1.00 40.59 181 THR A C 1
ATOM 1479 O O . THR A 1 181 ? 10.128 -4.077 5.977 1.00 40.59 181 THR A O 1
ATOM 1482 N N . LYS A 1 182 ? 11.587 -5.337 7.110 1.00 46.94 182 LYS A N 1
ATOM 1483 C CA . LYS A 1 182 ? 12.158 -4.238 7.886 1.00 46.94 182 LYS A CA 1
ATOM 1484 C C . LYS A 1 182 ? 12.949 -3.356 6.912 1.00 46.94 182 LYS A C 1
ATOM 1486 O O . LYS A 1 182 ? 14.166 -3.478 6.841 1.00 46.94 182 LYS A O 1
ATOM 1491 N N . THR A 1 183 ? 12.280 -2.522 6.123 1.00 52.97 183 THR A N 1
ATOM 1492 C CA . THR A 1 183 ? 12.944 -1.445 5.411 1.00 52.97 183 THR A CA 1
ATOM 1493 C C . THR A 1 183 ? 13.515 -0.528 6.476 1.00 52.97 1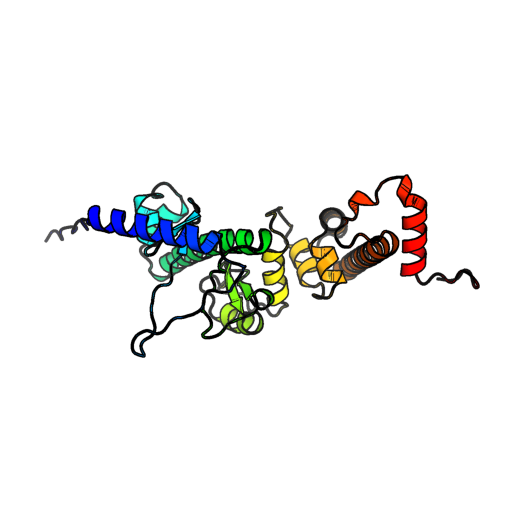83 THR A C 1
ATOM 1495 O O . THR A 1 183 ? 12.882 -0.235 7.498 1.00 52.97 183 THR A O 1
ATOM 1498 N N . THR A 1 184 ? 14.781 -0.165 6.311 1.00 62.19 184 THR A N 1
ATOM 1499 C CA . THR A 1 184 ? 15.375 0.822 7.202 1.00 62.19 184 THR A CA 1
ATOM 1500 C C . THR A 1 184 ? 14.751 2.182 6.880 1.00 62.19 184 THR A C 1
ATOM 1502 O O . THR A 1 184 ? 14.252 2.411 5.774 1.00 62.19 184 THR A O 1
ATOM 1505 N N . SER A 1 185 ? 14.737 3.093 7.854 1.00 67.50 185 SER A N 1
ATOM 1506 C CA . SER A 1 185 ? 14.146 4.431 7.692 1.00 67.50 185 SER A CA 1
ATOM 1507 C C . SER A 1 185 ? 14.730 5.187 6.487 1.00 67.50 185 SER A C 1
ATOM 1509 O O . SER A 1 185 ? 14.073 6.064 5.928 1.00 67.50 185 SER A O 1
ATOM 1511 N N . GLU A 1 186 ? 15.957 4.857 6.091 1.00 72.62 186 GLU A N 1
ATOM 1512 C CA . GLU A 1 186 ? 16.684 5.416 4.955 1.00 72.62 186 GLU A CA 1
ATOM 1513 C C . GLU A 1 186 ? 16.097 4.944 3.616 1.00 72.62 186 GLU A C 1
ATOM 1515 O O . GLU A 1 186 ? 15.826 5.780 2.752 1.00 72.62 186 GLU A O 1
ATOM 1520 N N . LEU A 1 187 ? 15.805 3.644 3.464 1.00 73.62 187 LEU A N 1
ATOM 1521 C CA . LEU A 1 187 ? 15.246 3.090 2.218 1.00 73.62 187 LEU A CA 1
ATOM 1522 C C . LEU A 1 187 ? 13.886 3.722 1.917 1.00 73.62 187 LEU A C 1
ATOM 1524 O O . LEU A 1 187 ? 13.631 4.208 0.817 1.00 73.62 187 LEU A O 1
ATOM 1528 N N . ASP A 1 188 ? 13.025 3.812 2.933 1.00 75.69 188 ASP A N 1
ATOM 1529 C CA . ASP A 1 188 ? 11.703 4.428 2.806 1.00 75.69 188 ASP A CA 1
ATOM 1530 C C . ASP A 1 188 ? 11.795 5.906 2.392 1.00 75.69 188 ASP A C 1
ATOM 1532 O O . ASP A 1 188 ? 10.916 6.423 1.697 1.00 75.69 188 ASP A O 1
ATOM 1536 N N . GLN A 1 189 ? 12.849 6.615 2.807 1.00 77.81 189 GLN A N 1
ATOM 1537 C CA . GLN A 1 189 ? 13.082 8.004 2.411 1.00 77.81 189 GLN A CA 1
ATOM 1538 C C . GLN A 1 189 ? 13.538 8.106 0.955 1.00 77.81 189 GLN A C 1
ATOM 1540 O O . GLN A 1 189 ? 12.974 8.911 0.204 1.00 77.81 189 GLN A O 1
ATOM 1545 N N . ILE A 1 190 ? 14.493 7.271 0.537 1.00 81.25 190 ILE A N 1
ATOM 1546 C CA . ILE A 1 190 ? 14.988 7.226 -0.844 1.00 81.25 190 ILE A CA 1
ATOM 1547 C C . ILE A 1 190 ? 13.848 6.835 -1.787 1.00 81.25 190 ILE A C 1
ATOM 1549 O O . ILE A 1 190 ? 13.551 7.569 -2.735 1.00 81.25 190 ILE A O 1
ATOM 1553 N N . LEU A 1 191 ? 13.124 5.757 -1.490 1.00 82.38 191 LEU A N 1
ATOM 1554 C CA . LEU A 1 191 ? 12.002 5.289 -2.302 1.00 82.38 191 LEU A CA 1
ATOM 1555 C C . LEU A 1 191 ? 10.847 6.297 -2.338 1.00 82.38 191 LEU A C 1
ATOM 1557 O O . LEU A 1 191 ? 10.232 6.497 -3.387 1.00 82.38 191 LEU A O 1
ATOM 1561 N N . ALA A 1 192 ? 10.561 6.996 -1.235 1.00 81.12 192 ALA A N 1
ATOM 1562 C CA . ALA A 1 192 ? 9.532 8.035 -1.233 1.00 81.12 192 ALA A CA 1
ATOM 1563 C C . ALA A 1 192 ? 9.933 9.268 -2.056 1.00 81.12 192 ALA A C 1
ATOM 1565 O O . ALA A 1 192 ? 9.062 9.974 -2.570 1.00 81.12 192 ALA A O 1
ATOM 1566 N N . SER A 1 193 ? 11.235 9.528 -2.187 1.00 81.62 193 SER A N 1
ATOM 1567 C CA . SER A 1 193 ? 11.766 10.612 -3.017 1.00 81.62 193 SER A CA 1
ATOM 1568 C C . SER A 1 193 ? 11.748 10.305 -4.517 1.00 81.62 193 SER A C 1
ATOM 1570 O O . SER A 1 193 ? 11.826 11.231 -5.324 1.00 81.62 193 SER A O 1
ATOM 1572 N N . LEU A 1 194 ? 11.612 9.032 -4.909 1.00 82.38 194 LEU A N 1
ATOM 1573 C CA . LEU A 1 194 ? 11.435 8.655 -6.309 1.00 82.38 194 LEU A CA 1
ATOM 1574 C C . LEU A 1 194 ? 10.099 9.170 -6.842 1.00 82.38 194 LEU A C 1
ATOM 1576 O O . LEU A 1 194 ? 9.048 8.987 -6.216 1.00 82.38 194 LEU A O 1
ATOM 1580 N N . THR A 1 195 ? 10.148 9.746 -8.042 1.00 82.00 195 THR A N 1
ATOM 1581 C CA . THR A 1 195 ? 8.970 10.075 -8.845 1.00 82.00 195 THR A CA 1
ATOM 1582 C C . THR A 1 195 ? 8.080 8.838 -9.010 1.00 82.00 195 THR A C 1
ATOM 1584 O O . THR A 1 195 ? 8.541 7.702 -8.915 1.00 82.00 195 THR A O 1
ATOM 1587 N N . ASN A 1 196 ? 6.777 9.045 -9.192 1.00 76.81 196 ASN A N 1
ATOM 1588 C CA . ASN A 1 196 ? 5.824 7.961 -9.442 1.00 76.81 196 ASN A CA 1
ATOM 1589 C C . ASN A 1 196 ? 5.618 7.706 -10.949 1.00 76.81 196 ASN A C 1
ATOM 1591 O O . ASN A 1 196 ? 4.508 7.398 -11.376 1.00 76.81 196 ASN A O 1
ATOM 1595 N N . ASP A 1 197 ? 6.679 7.906 -11.731 1.00 86.44 197 ASP A N 1
ATOM 1596 C CA . ASP A 1 197 ? 6.764 7.560 -13.149 1.00 86.44 197 ASP A CA 1
ATOM 1597 C C . ASP A 1 197 ? 6.928 6.042 -13.318 1.00 86.44 197 ASP A C 1
ATOM 1599 O O . ASP A 1 197 ? 7.051 5.305 -12.336 1.00 86.44 197 ASP A O 1
ATOM 1603 N N . ASP A 1 198 ? 6.916 5.551 -14.556 1.00 86.75 198 ASP A N 1
ATOM 1604 C CA . ASP A 1 198 ? 6.977 4.108 -14.812 1.00 86.75 198 ASP A CA 1
ATOM 1605 C C . ASP A 1 198 ? 8.287 3.489 -14.313 1.00 86.75 198 ASP A C 1
ATOM 1607 O O . ASP A 1 198 ? 8.272 2.413 -13.719 1.00 86.75 198 ASP A O 1
ATOM 1611 N N . ILE A 1 199 ? 9.396 4.232 -14.396 1.00 90.12 199 ILE A N 1
ATOM 1612 C CA . ILE A 1 199 ? 10.679 3.842 -13.793 1.00 90.12 199 ILE A CA 1
ATOM 1613 C C . ILE A 1 199 ? 10.524 3.680 -12.276 1.00 90.12 199 ILE A C 1
ATOM 1615 O O . ILE A 1 199 ? 10.887 2.646 -11.718 1.00 90.12 199 ILE A O 1
ATOM 1619 N N . GLY A 1 200 ? 9.967 4.681 -11.588 1.00 87.31 200 GLY A N 1
ATOM 1620 C CA . GLY A 1 200 ? 9.751 4.633 -10.148 1.00 87.31 200 GLY A CA 1
ATOM 1621 C C . GLY A 1 200 ? 8.815 3.504 -9.718 1.00 87.31 200 GLY A C 1
ATOM 1622 O O . GLY A 1 200 ? 9.055 2.893 -8.676 1.00 87.31 200 GLY A O 1
ATOM 1623 N N . LYS A 1 201 ? 7.781 3.189 -10.508 1.00 86.25 201 LYS A N 1
ATOM 1624 C CA . LYS A 1 201 ? 6.887 2.044 -10.260 1.00 86.25 201 LYS A CA 1
ATOM 1625 C C . LYS A 1 201 ? 7.629 0.714 -10.389 1.00 86.25 201 LYS A C 1
ATOM 1627 O O . LYS A 1 201 ? 7.484 -0.132 -9.512 1.00 86.25 201 LYS A O 1
ATOM 1632 N N . VAL A 1 202 ? 8.437 0.546 -11.439 1.00 89.50 202 VAL A N 1
ATOM 1633 C CA . VAL A 1 202 ? 9.244 -0.665 -11.664 1.00 89.50 202 VAL A CA 1
ATOM 1634 C C . VAL A 1 202 ? 10.225 -0.877 -10.513 1.00 89.50 202 VAL A C 1
ATOM 1636 O O . VAL A 1 202 ? 10.241 -1.948 -9.914 1.00 89.50 202 VAL A O 1
ATOM 1639 N N . VAL A 1 203 ? 10.961 0.169 -10.127 1.00 88.94 203 VAL A N 1
ATOM 1640 C CA . VAL A 1 203 ? 11.922 0.120 -9.011 1.00 88.94 203 VAL A CA 1
ATOM 1641 C C . VAL A 1 203 ? 11.253 -0.264 -7.691 1.00 88.94 203 VAL A C 1
ATOM 1643 O O . VAL A 1 203 ? 11.802 -1.060 -6.938 1.00 88.94 203 VAL A O 1
ATOM 1646 N N . LYS A 1 204 ? 10.071 0.293 -7.394 1.00 84.94 204 LYS A N 1
ATOM 1647 C CA . LYS A 1 204 ? 9.345 0.014 -6.143 1.00 84.94 204 LYS A CA 1
ATOM 1648 C C . LYS A 1 204 ? 8.697 -1.374 -6.111 1.00 84.94 204 LYS A C 1
ATOM 1650 O O . LYS A 1 204 ? 8.295 -1.806 -5.038 1.00 84.94 204 LYS A O 1
ATOM 1655 N N . ARG A 1 205 ? 8.551 -2.047 -7.256 1.00 83.62 205 ARG A N 1
ATOM 1656 C CA . ARG A 1 205 ? 7.921 -3.373 -7.361 1.00 83.62 205 ARG A CA 1
ATOM 1657 C C . ARG A 1 205 ? 8.945 -4.506 -7.433 1.00 83.62 205 ARG A C 1
ATOM 1659 O O . ARG A 1 205 ? 8.683 -5.576 -6.893 1.00 83.62 205 ARG A O 1
ATOM 1666 N N . ASP A 1 206 ? 10.079 -4.291 -8.095 1.00 87.75 206 ASP A N 1
ATOM 1667 C CA . ASP A 1 206 ? 11.071 -5.342 -8.326 1.00 87.75 206 ASP A CA 1
ATOM 1668 C C . ASP A 1 206 ? 11.832 -5.716 -7.045 1.00 87.75 206 ASP A C 1
ATOM 1670 O O . ASP A 1 206 ? 12.480 -4.889 -6.398 1.00 87.75 206 ASP A O 1
ATOM 1674 N N . THR A 1 207 ? 11.769 -6.995 -6.675 1.00 84.69 207 THR A N 1
ATOM 1675 C CA . THR A 1 207 ? 12.314 -7.471 -5.401 1.00 84.69 207 THR A CA 1
ATOM 1676 C C . THR A 1 207 ? 13.842 -7.430 -5.344 1.00 84.69 207 THR A C 1
ATOM 1678 O O . THR A 1 207 ? 14.407 -7.161 -4.281 1.00 84.69 207 THR A O 1
ATOM 1681 N N . MET A 1 208 ? 14.520 -7.659 -6.468 1.00 86.88 208 MET A N 1
ATOM 1682 C CA . MET A 1 208 ? 15.980 -7.688 -6.550 1.00 86.88 208 MET A CA 1
ATOM 1683 C C . MET A 1 208 ? 16.564 -6.278 -6.546 1.00 86.88 208 MET A C 1
ATOM 1685 O O . MET A 1 208 ? 17.559 -6.034 -5.862 1.00 86.88 208 MET A O 1
ATOM 1689 N N . ILE A 1 209 ? 15.924 -5.334 -7.242 1.00 88.44 209 ILE A N 1
ATOM 1690 C CA . ILE A 1 209 ? 16.304 -3.916 -7.212 1.00 88.44 209 ILE A CA 1
ATOM 1691 C C . ILE A 1 209 ? 16.205 -3.374 -5.778 1.00 88.44 209 ILE A C 1
ATOM 1693 O O . ILE A 1 209 ? 17.141 -2.727 -5.304 1.00 88.44 209 ILE A O 1
ATOM 1697 N N . LEU A 1 210 ? 15.131 -3.698 -5.050 1.00 84.06 210 LEU A N 1
ATOM 1698 C CA . LEU A 1 210 ? 14.976 -3.305 -3.644 1.00 84.06 210 LEU A CA 1
ATOM 1699 C C . LEU A 1 210 ? 16.047 -3.928 -2.728 1.00 84.06 210 LEU A C 1
ATOM 1701 O O . LEU A 1 210 ? 16.585 -3.255 -1.851 1.00 84.06 210 LEU A O 1
ATOM 1705 N N . GLN A 1 211 ? 16.415 -5.196 -2.936 1.00 82.75 211 GLN A N 1
ATOM 1706 C CA . GLN A 1 211 ? 17.510 -5.826 -2.180 1.00 82.75 211 GLN A CA 1
ATOM 1707 C C . GLN A 1 211 ? 18.877 -5.205 -2.487 1.00 82.75 211 GLN A C 1
ATOM 1709 O O . GLN A 1 211 ? 19.750 -5.136 -1.616 1.00 82.75 211 GLN A O 1
ATOM 1714 N N . TRP A 1 212 ? 19.091 -4.787 -3.735 1.00 82.38 212 TRP A N 1
ATOM 1715 C CA . TRP A 1 212 ? 20.308 -4.097 -4.141 1.00 82.38 212 TRP A CA 1
ATOM 1716 C C . TRP A 1 212 ? 20.423 -2.734 -3.456 1.00 82.38 212 TRP A C 1
ATOM 1718 O O . TRP A 1 212 ? 21.476 -2.392 -2.917 1.00 82.38 212 TRP A O 1
ATOM 1728 N N . GLU A 1 213 ? 19.319 -1.994 -3.414 1.00 79.00 213 GLU A N 1
ATOM 1729 C CA . GLU A 1 213 ? 19.199 -0.712 -2.726 1.00 79.00 213 GLU A CA 1
ATOM 1730 C C . GLU A 1 213 ? 19.526 -0.823 -1.238 1.00 79.00 213 GLU A C 1
ATOM 1732 O O . GLU A 1 213 ? 20.388 -0.091 -0.759 1.00 79.00 213 GLU A O 1
ATOM 1737 N N . GLU A 1 214 ? 18.967 -1.810 -0.532 1.00 78.94 214 GLU A N 1
ATOM 1738 C CA . GLU A 1 214 ? 19.275 -2.038 0.884 1.00 78.94 214 GLU A CA 1
ATOM 1739 C C . GLU A 1 214 ? 20.785 -2.210 1.131 1.00 78.94 214 GLU A C 1
ATOM 1741 O O . GLU A 1 214 ? 21.329 -1.734 2.133 1.00 78.94 214 GLU A O 1
ATOM 1746 N N . LYS A 1 215 ? 21.499 -2.871 0.210 1.00 81.56 215 LYS A N 1
ATOM 1747 C CA . LYS A 1 215 ? 22.957 -3.034 0.302 1.00 81.56 215 LYS A CA 1
ATOM 1748 C C . LYS A 1 215 ? 23.711 -1.737 0.013 1.00 81.56 215 LYS A C 1
ATOM 1750 O O . LYS A 1 215 ? 24.736 -1.499 0.651 1.00 81.56 215 LYS A O 1
ATOM 1755 N N . LEU A 1 216 ? 23.248 -0.926 -0.938 1.00 76.31 216 LEU A N 1
ATOM 1756 C CA . LEU A 1 216 ? 23.861 0.367 -1.259 1.00 76.31 216 LEU A CA 1
ATOM 1757 C C . LEU A 1 216 ? 23.664 1.368 -0.122 1.00 76.31 216 LEU A C 1
ATOM 1759 O O . LEU A 1 216 ? 24.633 1.966 0.339 1.00 76.31 216 LEU A O 1
ATOM 1763 N N . SER A 1 217 ? 22.446 1.477 0.395 1.00 74.62 217 SER A N 1
ATOM 1764 C CA . SER A 1 217 ? 22.094 2.405 1.469 1.00 74.62 217 SER A CA 1
ATOM 1765 C C . SER A 1 217 ? 22.856 2.105 2.764 1.00 74.62 217 SER A C 1
ATOM 1767 O O . SER A 1 217 ? 23.310 3.024 3.443 1.00 74.62 217 SER A O 1
ATOM 1769 N N . LYS A 1 218 ? 23.147 0.827 3.054 1.00 75.69 218 LYS A N 1
ATOM 1770 C CA . LYS A 1 218 ? 24.042 0.438 4.163 1.00 75.69 218 LYS A CA 1
ATOM 1771 C C . LYS A 1 218 ? 25.498 0.882 3.977 1.00 75.69 218 LYS A C 1
ATOM 1773 O O . LYS A 1 218 ? 26.174 1.117 4.973 1.00 75.69 218 LYS A O 1
ATOM 1778 N N . LYS A 1 219 ? 25.998 0.967 2.739 1.00 74.06 219 LYS A N 1
ATOM 1779 C CA . LYS A 1 219 ? 27.374 1.421 2.448 1.00 74.06 219 LYS A CA 1
ATOM 1780 C C . LYS A 1 219 ? 27.510 2.939 2.516 1.00 74.06 219 LYS A C 1
ATOM 1782 O O . LYS A 1 219 ? 28.562 3.434 2.898 1.00 74.06 219 LYS A O 1
ATOM 1787 N N . VAL A 1 220 ? 26.453 3.641 2.124 1.00 67.69 220 VAL A N 1
ATOM 1788 C CA . VAL A 1 220 ? 26.382 5.103 2.073 1.00 67.69 220 VAL A CA 1
ATOM 1789 C C . VAL A 1 220 ? 26.200 5.722 3.468 1.00 67.69 220 VAL A C 1
ATOM 1791 O O . VAL A 1 220 ? 26.715 6.803 3.741 1.00 67.69 220 VAL A O 1
ATOM 1794 N N . GLY A 1 221 ? 25.519 5.029 4.386 1.00 64.50 221 GLY A N 1
ATOM 1795 C CA . GLY A 1 221 ? 25.270 5.534 5.738 1.00 64.50 221 GLY A CA 1
ATOM 1796 C C . GLY A 1 221 ? 24.182 6.615 5.771 1.00 64.50 221 GLY A C 1
ATOM 1797 O O . GLY A 1 221 ? 23.202 6.537 5.035 1.00 64.50 221 GLY A O 1
ATOM 1798 N N . HIS A 1 222 ? 24.336 7.613 6.649 1.00 66.44 222 HIS A N 1
ATOM 1799 C CA . HIS A 1 222 ? 23.365 8.706 6.852 1.00 66.44 222 HIS A CA 1
ATOM 1800 C C . HIS A 1 222 ? 23.664 9.969 6.025 1.00 66.44 222 HIS A C 1
ATOM 1802 O O . HIS A 1 222 ? 23.176 11.048 6.355 1.00 66.44 222 HIS A O 1
ATOM 1808 N N . ASP A 1 223 ? 24.491 9.858 4.988 1.00 71.88 223 ASP A N 1
ATOM 1809 C CA . ASP A 1 223 ? 24.858 10.991 4.143 1.00 71.88 223 ASP A CA 1
ATOM 1810 C C . ASP A 1 223 ? 23.763 11.265 3.095 1.00 71.88 223 ASP A C 1
ATOM 1812 O O . ASP A 1 223 ? 23.616 10.529 2.114 1.00 71.88 223 ASP A O 1
ATOM 1816 N N . GLU A 1 224 ? 22.964 12.316 3.319 1.00 67.69 224 GLU A N 1
ATOM 1817 C CA . GLU A 1 224 ? 21.851 12.693 2.436 1.00 67.69 224 GLU A CA 1
ATOM 1818 C C . GLU A 1 224 ? 22.318 13.047 1.015 1.00 67.69 224 GLU A C 1
ATOM 1820 O O . GLU A 1 224 ? 21.574 12.813 0.055 1.00 67.69 224 GLU A O 1
ATOM 1825 N N . ASP A 1 225 ? 23.549 13.540 0.846 1.00 70.44 225 ASP A N 1
ATOM 1826 C CA . ASP A 1 225 ? 24.076 13.921 -0.469 1.00 70.44 225 ASP A CA 1
ATOM 1827 C C . ASP A 1 225 ? 24.243 12.694 -1.374 1.00 70.44 225 ASP A C 1
ATOM 1829 O O . ASP A 1 225 ? 23.993 12.738 -2.586 1.00 70.44 225 ASP A O 1
ATOM 1833 N N . GLN A 1 226 ? 24.552 11.543 -0.781 1.00 72.88 226 GLN A N 1
ATOM 1834 C CA . GLN A 1 226 ? 24.715 10.283 -1.495 1.00 72.88 226 GLN A CA 1
ATOM 1835 C C . GLN A 1 226 ? 23.387 9.577 -1.805 1.00 72.88 226 GLN A C 1
ATOM 1837 O O . GLN A 1 226 ? 23.351 8.705 -2.679 1.00 72.88 226 GLN A O 1
ATOM 1842 N N . PHE A 1 227 ? 22.263 9.992 -1.202 1.00 79.69 227 PHE A N 1
ATOM 1843 C CA . PHE A 1 227 ? 20.937 9.494 -1.598 1.00 79.69 227 PHE A CA 1
ATOM 1844 C C . PHE A 1 227 ? 20.617 9.827 -3.058 1.00 79.69 227 PHE A C 1
ATOM 1846 O O . PHE A 1 227 ? 19.865 9.098 -3.708 1.00 79.69 227 PHE A O 1
ATOM 1853 N N . SER A 1 228 ? 21.201 10.903 -3.594 1.00 82.50 228 SER A N 1
ATOM 1854 C CA . SER A 1 228 ? 21.097 11.246 -5.014 1.00 82.50 228 SER A CA 1
ATOM 1855 C C . SER A 1 228 ? 21.731 10.172 -5.909 1.00 82.50 228 SER A C 1
ATOM 1857 O O . SER A 1 228 ? 21.104 9.724 -6.870 1.00 82.50 228 SER A O 1
ATOM 1859 N N . CYS A 1 229 ? 22.924 9.698 -5.541 1.00 82.12 229 CYS A N 1
ATOM 1860 C CA . CYS A 1 229 ? 23.653 8.650 -6.244 1.00 82.12 229 CYS A CA 1
ATOM 1861 C C . CYS A 1 229 ? 22.884 7.325 -6.200 1.00 82.12 229 CYS A C 1
ATOM 1863 O O . CYS A 1 229 ? 22.612 6.739 -7.246 1.00 82.12 229 CYS A O 1
ATOM 1865 N N . VAL A 1 230 ? 22.419 6.910 -5.014 1.00 83.75 230 VAL A N 1
ATOM 1866 C CA . VAL A 1 230 ? 21.597 5.694 -4.868 1.00 83.75 230 VAL A CA 1
ATOM 1867 C C . VAL A 1 230 ? 20.342 5.781 -5.738 1.00 83.75 230 VAL A C 1
ATOM 1869 O O . VAL A 1 230 ? 20.014 4.838 -6.456 1.00 83.75 230 VAL A O 1
ATOM 1872 N N . ARG A 1 231 ? 19.664 6.935 -5.748 1.00 86.56 231 ARG A N 1
ATOM 1873 C CA . ARG A 1 231 ? 18.471 7.155 -6.574 1.00 86.56 231 ARG A CA 1
ATOM 1874 C C . ARG A 1 231 ? 18.759 7.030 -8.070 1.00 86.56 231 ARG A C 1
ATOM 1876 O O . ARG A 1 231 ? 17.918 6.500 -8.795 1.00 86.56 231 ARG A O 1
ATOM 1883 N N . ASN A 1 232 ? 19.902 7.522 -8.537 1.00 88.00 232 ASN A N 1
ATOM 1884 C CA . ASN A 1 232 ? 20.288 7.409 -9.942 1.00 88.00 232 ASN A CA 1
ATOM 1885 C C . ASN A 1 232 ? 20.553 5.951 -10.320 1.00 88.00 232 ASN A C 1
ATOM 1887 O O . ASN A 1 232 ? 19.931 5.473 -11.266 1.00 88.00 232 ASN A O 1
ATOM 1891 N N . THR A 1 233 ? 21.324 5.222 -9.510 1.00 88.06 233 THR A N 1
ATOM 1892 C CA . THR A 1 233 ? 21.572 3.785 -9.700 1.00 88.06 233 THR A CA 1
ATOM 1893 C C . THR A 1 233 ? 20.269 2.986 -9.749 1.00 88.06 233 THR A C 1
ATOM 1895 O O . THR A 1 233 ? 20.076 2.137 -10.616 1.00 88.06 233 THR A O 1
ATOM 1898 N N . LEU A 1 234 ? 19.318 3.286 -8.859 1.00 89.31 234 LEU A N 1
ATOM 1899 C CA . LEU A 1 234 ? 17.995 2.657 -8.877 1.00 89.31 234 LEU A CA 1
ATOM 1900 C C . LEU A 1 234 ? 17.247 2.915 -10.186 1.00 89.31 234 LEU A C 1
ATOM 1902 O O . LEU A 1 234 ? 16.668 2.000 -10.766 1.00 89.31 234 LEU A O 1
ATOM 1906 N N . LYS A 1 235 ? 17.251 4.163 -10.660 1.00 90.62 235 LYS A N 1
ATOM 1907 C CA . LYS A 1 235 ? 16.597 4.530 -11.920 1.00 90.62 235 LYS A CA 1
ATOM 1908 C C . LYS A 1 235 ? 17.276 3.886 -13.124 1.00 90.62 235 LYS A C 1
ATOM 1910 O O . LYS A 1 235 ? 16.584 3.526 -14.067 1.00 90.62 235 LYS A O 1
ATOM 1915 N N . GLU A 1 236 ? 18.597 3.742 -13.116 1.00 91.62 236 GLU A N 1
ATOM 1916 C CA . GLU A 1 236 ? 19.349 3.024 -14.152 1.00 91.62 236 GLU A CA 1
ATOM 1917 C C . GLU A 1 236 ? 18.944 1.552 -14.213 1.00 91.62 236 GLU A C 1
ATOM 1919 O O . GLU A 1 236 ? 18.591 1.069 -15.286 1.00 91.62 236 GLU A O 1
ATOM 1924 N N . LEU A 1 237 ? 18.874 0.873 -13.063 1.00 92.25 237 LEU A N 1
ATOM 1925 C CA . LEU A 1 237 ? 18.370 -0.502 -12.986 1.00 92.25 237 LEU A CA 1
ATOM 1926 C C . LEU A 1 237 ? 16.914 -0.609 -13.460 1.00 92.25 237 LEU A C 1
ATOM 1928 O O . LEU A 1 237 ? 16.573 -1.532 -14.195 1.00 92.25 237 LEU A O 1
ATOM 1932 N N . GLY A 1 238 ? 16.065 0.355 -13.093 1.00 92.94 238 GLY A N 1
ATOM 1933 C CA . GLY A 1 238 ? 14.682 0.420 -13.567 1.00 92.94 238 GLY A CA 1
ATOM 1934 C C . GLY A 1 238 ? 14.578 0.575 -15.089 1.00 92.94 238 GLY A C 1
ATOM 1935 O O . GLY A 1 238 ? 13.804 -0.140 -15.719 1.00 92.94 238 GLY A O 1
ATOM 1936 N N . ARG A 1 239 ? 15.385 1.458 -15.696 1.00 94.38 239 ARG A N 1
ATOM 1937 C CA . ARG A 1 239 ? 15.446 1.632 -17.162 1.00 94.38 239 ARG A CA 1
ATOM 1938 C C . ARG A 1 239 ? 15.944 0.374 -17.863 1.00 94.38 239 ARG A C 1
ATOM 1940 O O . ARG A 1 239 ? 15.356 -0.027 -18.861 1.00 94.38 239 ARG A O 1
ATOM 1947 N N . LEU A 1 240 ? 16.987 -0.256 -17.322 1.00 94.56 240 LEU A N 1
ATOM 1948 C CA . LEU A 1 240 ? 17.510 -1.517 -17.839 1.00 94.56 240 LEU A CA 1
ATOM 1949 C C . LEU A 1 240 ? 16.432 -2.602 -17.835 1.00 94.56 240 LEU A C 1
ATOM 1951 O O . LEU A 1 240 ? 16.248 -3.280 -18.841 1.00 94.56 240 LEU A O 1
ATOM 1955 N N . LEU A 1 241 ? 15.693 -2.740 -16.732 1.00 94.75 241 LEU A N 1
ATOM 1956 C CA . LEU A 1 241 ? 14.624 -3.726 -16.626 1.00 94.75 241 LEU A CA 1
ATOM 1957 C C . LEU A 1 241 ? 13.489 -3.450 -17.618 1.00 94.75 241 LEU A C 1
ATOM 1959 O O . LEU A 1 241 ? 13.050 -4.373 -18.295 1.00 94.75 241 LEU A O 1
ATOM 1963 N N . ILE A 1 242 ? 13.050 -2.196 -17.757 1.00 94.56 242 ILE A N 1
ATOM 1964 C CA . ILE A 1 242 ? 12.047 -1.816 -18.768 1.00 94.56 242 ILE A CA 1
ATOM 1965 C C . ILE A 1 242 ? 12.526 -2.224 -20.165 1.00 94.56 242 ILE A C 1
ATOM 1967 O O . ILE A 1 242 ? 11.810 -2.920 -20.881 1.00 94.56 242 ILE A O 1
ATOM 1971 N N . ARG A 1 243 ? 13.773 -1.895 -20.518 1.00 94.50 243 ARG A N 1
ATOM 1972 C CA . ARG A 1 243 ? 14.323 -2.229 -21.834 1.00 94.50 243 ARG A CA 1
ATOM 1973 C C . ARG A 1 243 ? 14.435 -3.738 -22.068 1.00 94.50 243 ARG A C 1
ATOM 1975 O O . ARG A 1 243 ? 14.152 -4.222 -23.159 1.00 94.50 243 ARG A O 1
ATOM 1982 N N . LEU A 1 244 ? 14.821 -4.500 -21.046 1.00 93.56 244 LEU A N 1
ATOM 1983 C CA . LEU A 1 244 ? 14.872 -5.963 -21.112 1.00 93.56 244 LEU A CA 1
ATOM 1984 C C . LEU A 1 244 ? 13.493 -6.579 -21.365 1.00 93.56 244 LEU A C 1
ATOM 1986 O O . LEU A 1 244 ? 13.375 -7.501 -22.173 1.00 93.56 244 LEU A O 1
ATOM 1990 N N . ARG A 1 245 ? 12.458 -6.054 -20.702 1.00 94.69 245 ARG A N 1
ATOM 1991 C CA . ARG A 1 245 ? 11.069 -6.490 -20.886 1.00 94.69 245 ARG A CA 1
ATOM 1992 C C . ARG A 1 245 ? 10.581 -6.240 -22.308 1.00 94.69 245 ARG A C 1
ATOM 1994 O O . ARG A 1 245 ? 9.918 -7.110 -22.860 1.00 94.69 245 ARG A O 1
ATOM 2001 N N . GLU A 1 246 ? 10.955 -5.110 -22.905 1.00 93.25 246 GLU A N 1
ATOM 2002 C CA . GLU A 1 246 ? 10.643 -4.790 -24.304 1.00 93.25 246 GLU A CA 1
ATOM 2003 C C . GLU A 1 246 ? 11.324 -5.755 -25.283 1.00 93.25 246 GLU A C 1
ATOM 2005 O O . GLU A 1 246 ? 10.665 -6.290 -26.166 1.00 93.25 246 GLU A O 1
ATOM 2010 N N . ILE A 1 247 ? 12.628 -6.019 -25.124 1.00 92.31 247 ILE A N 1
ATOM 2011 C CA . ILE A 1 247 ? 13.383 -6.889 -26.048 1.00 92.31 247 ILE A CA 1
ATOM 2012 C C . ILE A 1 247 ? 12.894 -8.343 -25.990 1.00 92.31 247 ILE A C 1
ATOM 2014 O O . ILE A 1 247 ? 12.906 -9.042 -27.000 1.00 92.31 247 ILE A O 1
ATOM 2018 N N . VAL A 1 248 ? 12.517 -8.820 -24.802 1.00 92.06 248 VAL A N 1
ATOM 2019 C CA . VAL A 1 248 ? 12.089 -10.212 -24.577 1.00 92.06 248 VAL A CA 1
ATOM 2020 C C . VAL A 1 248 ? 10.563 -10.367 -24.664 1.00 92.06 248 VAL A C 1
ATOM 2022 O O . VAL A 1 248 ? 10.063 -11.482 -24.543 1.00 92.06 248 VAL A O 1
ATOM 2025 N N . GLU A 1 249 ? 9.830 -9.270 -24.883 1.00 90.94 249 GLU A N 1
ATOM 2026 C CA . GLU A 1 249 ? 8.361 -9.222 -24.948 1.00 90.94 249 GLU A CA 1
ATOM 2027 C C . GLU A 1 249 ? 7.689 -9.824 -23.697 1.00 90.94 249 GLU A C 1
ATOM 2029 O O . GLU A 1 249 ? 6.721 -10.583 -23.765 1.00 90.94 249 GLU A O 1
ATOM 2034 N N . LYS A 1 250 ? 8.230 -9.503 -22.515 1.00 90.25 250 LYS A N 1
ATOM 2035 C CA . LYS A 1 250 ? 7.723 -9.969 -21.213 1.00 90.25 250 LYS A CA 1
ATOM 2036 C C . LYS A 1 250 ? 7.535 -8.808 -20.247 1.00 90.25 250 LYS A C 1
ATOM 2038 O O . LYS A 1 250 ? 8.438 -8.494 -19.480 1.00 90.25 250 LYS A O 1
ATOM 2043 N N . GLU A 1 251 ? 6.350 -8.208 -20.244 1.00 86.00 251 GLU A N 1
ATOM 2044 C CA . GLU A 1 251 ? 6.047 -6.995 -19.463 1.00 86.00 251 GLU A CA 1
ATOM 2045 C C . GLU A 1 251 ? 6.178 -7.168 -17.936 1.00 86.00 251 GLU A C 1
ATOM 2047 O O . GLU A 1 251 ? 6.577 -6.232 -17.237 1.00 86.00 251 GLU A O 1
ATOM 2052 N N . ASP A 1 252 ? 5.907 -8.367 -17.414 1.00 85.69 252 ASP A N 1
ATOM 2053 C CA . ASP A 1 252 ? 5.899 -8.661 -15.973 1.00 85.69 252 ASP A CA 1
ATOM 2054 C C . ASP A 1 252 ? 7.188 -9.321 -15.440 1.00 85.69 252 ASP A C 1
ATOM 2056 O O . ASP A 1 252 ? 7.248 -9.661 -14.260 1.00 85.69 252 ASP A O 1
ATOM 2060 N N . ALA A 1 253 ? 8.228 -9.500 -16.264 1.00 89.44 253 ALA A N 1
ATOM 2061 C CA . ALA A 1 253 ? 9.460 -10.179 -15.838 1.00 89.44 253 ALA A CA 1
ATOM 2062 C C . ALA A 1 253 ? 10.210 -9.407 -14.735 1.00 89.44 253 ALA A C 1
ATOM 2064 O O . ALA A 1 253 ? 10.348 -8.181 -14.803 1.00 89.44 253 ALA A O 1
ATOM 2065 N N . GLU A 1 254 ? 10.733 -10.108 -13.733 1.00 90.12 254 GLU A N 1
ATOM 2066 C CA . GLU A 1 254 ? 11.594 -9.524 -12.699 1.00 90.12 254 GLU A CA 1
ATOM 2067 C C . GLU A 1 254 ? 13.051 -9.475 -13.171 1.00 90.12 254 GLU A C 1
ATOM 2069 O O . GLU A 1 254 ? 13.475 -10.228 -14.049 1.00 90.12 254 GLU A O 1
ATOM 2074 N N . LEU A 1 255 ? 13.865 -8.605 -12.568 1.00 90.12 255 LEU A N 1
ATOM 2075 C CA . LEU A 1 255 ? 15.290 -8.517 -12.897 1.00 90.12 255 LEU A CA 1
ATOM 2076 C C . LEU A 1 255 ? 16.012 -9.862 -12.701 1.00 90.12 255 LEU A C 1
ATOM 2078 O O . LEU A 1 255 ? 16.952 -10.175 -13.430 1.00 90.12 255 LEU A O 1
ATOM 2082 N N . THR A 1 256 ? 15.554 -10.667 -11.740 1.00 90.94 256 THR A N 1
ATOM 2083 C CA . THR A 1 256 ? 16.058 -12.017 -11.450 1.00 90.94 256 THR A CA 1
ATOM 2084 C C . THR A 1 256 ? 15.917 -12.978 -12.628 1.00 90.94 256 THR A C 1
ATOM 2086 O O . THR A 1 256 ? 16.811 -13.800 -12.829 1.00 90.94 256 THR A O 1
ATOM 2089 N N . ASP A 1 257 ? 14.869 -12.844 -13.444 1.00 90.56 257 ASP A N 1
ATOM 2090 C CA . ASP A 1 257 ? 14.615 -13.714 -14.600 1.00 90.56 257 ASP A CA 1
ATOM 2091 C C . ASP A 1 257 ? 15.696 -13.568 -15.681 1.00 90.56 257 ASP A C 1
ATOM 2093 O O . ASP A 1 257 ? 15.974 -14.500 -16.440 1.00 90.56 257 ASP A O 1
ATOM 2097 N N . PHE A 1 258 ? 16.347 -12.403 -15.726 1.00 91.81 258 PHE A N 1
ATOM 2098 C CA . PHE A 1 258 ? 17.412 -12.089 -16.675 1.00 91.81 258 PHE A CA 1
ATOM 2099 C C . PHE A 1 258 ? 18.812 -12.441 -16.152 1.00 91.81 258 PHE A C 1
ATOM 2101 O O . PHE A 1 258 ? 19.781 -12.381 -16.911 1.00 91.81 258 PHE A O 1
ATOM 2108 N N . LEU A 1 259 ? 18.946 -12.873 -14.890 1.00 89.31 259 LEU A N 1
ATOM 2109 C CA . LEU A 1 259 ? 20.215 -13.314 -14.289 1.00 89.31 259 LEU A CA 1
ATOM 2110 C C . LEU A 1 259 ? 20.564 -14.760 -14.670 1.00 89.31 259 LEU A C 1
ATOM 2112 O O . LEU A 1 259 ? 20.978 -15.566 -13.837 1.00 89.31 259 LEU A O 1
ATOM 2116 N N . HIS A 1 260 ? 20.412 -15.090 -15.950 1.00 89.88 260 HIS A N 1
ATOM 2117 C CA . HIS A 1 260 ? 20.756 -16.391 -16.506 1.00 89.88 260 HIS A CA 1
ATOM 2118 C C . HIS A 1 260 ? 21.677 -16.219 -17.725 1.00 89.88 260 HIS A C 1
ATOM 2120 O O . HIS A 1 260 ? 21.432 -15.330 -18.546 1.00 89.88 260 HIS A O 1
ATOM 2126 N N . PRO A 1 261 ? 22.712 -17.068 -17.910 1.00 92.50 261 PRO A N 1
ATOM 2127 C CA . PRO A 1 261 ? 23.680 -16.920 -19.004 1.00 92.50 261 PRO A CA 1
ATOM 2128 C C . PRO A 1 261 ? 23.064 -16.832 -20.407 1.00 92.50 261 PRO A C 1
ATOM 2130 O O . PRO A 1 261 ? 23.626 -16.180 -21.284 1.00 92.50 261 PRO A O 1
ATOM 2133 N N . SER A 1 262 ? 21.892 -17.439 -20.623 1.00 92.19 262 SER A N 1
ATOM 2134 C CA . SER A 1 262 ? 21.162 -17.358 -21.899 1.00 92.19 262 SER A CA 1
ATOM 2135 C C . SER A 1 262 ? 20.787 -15.930 -22.297 1.00 92.19 262 SER A C 1
ATOM 2137 O O . SER A 1 262 ? 20.733 -15.631 -23.486 1.00 92.19 262 SER A O 1
ATOM 2139 N N . TYR A 1 263 ? 20.553 -15.047 -21.325 1.00 91.88 263 TYR A N 1
ATOM 2140 C CA . TYR A 1 263 ? 20.176 -13.655 -21.563 1.00 91.88 263 TYR A CA 1
ATOM 2141 C C . TYR A 1 263 ? 21.380 -12.713 -21.615 1.00 91.88 263 TYR A C 1
ATOM 2143 O O . TYR A 1 263 ? 21.193 -11.518 -21.806 1.00 91.88 263 TYR A O 1
ATOM 2151 N N . PHE A 1 264 ? 22.619 -13.210 -21.502 1.00 91.81 264 PHE A N 1
ATOM 2152 C CA . PHE A 1 264 ? 23.815 -12.360 -21.464 1.00 91.81 264 PHE A CA 1
ATOM 2153 C C . PHE A 1 264 ? 23.885 -11.382 -22.645 1.00 91.81 264 PHE A C 1
ATOM 2155 O O . PHE A 1 264 ? 24.077 -10.185 -22.450 1.00 91.81 264 PHE A O 1
ATOM 2162 N N . LYS A 1 265 ? 23.664 -11.872 -23.873 1.00 93.06 265 LYS A N 1
ATOM 2163 C CA . LYS A 1 265 ? 23.661 -11.019 -25.074 1.00 93.06 265 LYS A CA 1
ATOM 2164 C C . LYS A 1 265 ? 22.545 -9.974 -25.029 1.00 93.06 265 LYS A C 1
ATOM 2166 O O . LYS A 1 265 ? 22.785 -8.821 -25.369 1.00 93.06 265 LYS A O 1
ATOM 2171 N N . THR A 1 266 ? 21.359 -10.365 -24.569 1.00 93.06 266 THR A N 1
ATOM 2172 C CA . THR A 1 266 ? 20.201 -9.477 -24.401 1.00 93.06 266 THR A CA 1
ATOM 2173 C C . THR A 1 266 ? 20.477 -8.387 -23.369 1.00 93.06 266 THR A C 1
ATOM 2175 O O . THR A 1 266 ? 20.176 -7.228 -23.621 1.00 93.06 266 THR A O 1
ATOM 2178 N N . VAL A 1 267 ? 21.109 -8.726 -22.243 1.00 93.44 267 VAL A N 1
ATOM 2179 C CA . VAL A 1 267 ? 21.495 -7.759 -21.205 1.00 93.44 267 VAL A CA 1
ATOM 2180 C C . VAL A 1 267 ? 22.527 -6.773 -21.734 1.00 93.44 267 VAL A C 1
ATOM 2182 O O . VAL A 1 267 ? 22.372 -5.570 -21.535 1.00 93.44 267 VAL A O 1
ATOM 2185 N N . VAL A 1 268 ? 23.543 -7.251 -22.459 1.00 92.44 268 VAL A N 1
ATOM 2186 C CA . VAL A 1 268 ? 24.536 -6.377 -23.101 1.00 92.44 268 VAL A CA 1
ATOM 2187 C C . VAL A 1 268 ? 23.865 -5.426 -24.093 1.00 92.44 268 VAL A C 1
ATOM 2189 O O . VAL A 1 268 ? 24.156 -4.233 -24.065 1.00 92.44 268 VAL A O 1
ATOM 2192 N N . GLN A 1 269 ? 22.945 -5.924 -24.924 1.00 91.88 269 GLN A N 1
ATOM 2193 C CA . GLN A 1 269 ? 22.196 -5.083 -25.858 1.00 91.88 269 GLN A CA 1
ATOM 2194 C C . GLN A 1 269 ? 21.351 -4.035 -25.129 1.00 91.88 269 GLN A C 1
ATOM 2196 O O . GLN A 1 269 ? 21.475 -2.850 -25.405 1.00 91.88 269 GLN A O 1
ATOM 2201 N N . ALA A 1 270 ? 20.549 -4.450 -24.147 1.00 92.81 270 ALA A N 1
ATOM 2202 C CA . ALA A 1 270 ? 19.714 -3.540 -23.368 1.00 92.81 270 ALA A CA 1
ATOM 2203 C C . ALA A 1 270 ? 20.548 -2.460 -22.662 1.00 92.81 270 ALA A C 1
ATOM 2205 O O . ALA A 1 270 ? 20.134 -1.309 -22.572 1.00 92.81 270 ALA A O 1
ATOM 2206 N N . THR A 1 271 ? 21.744 -2.820 -22.189 1.00 91.81 271 THR A N 1
ATOM 2207 C CA . THR A 1 271 ? 22.666 -1.881 -21.540 1.00 91.81 271 THR A CA 1
ATOM 2208 C C . THR A 1 271 ? 2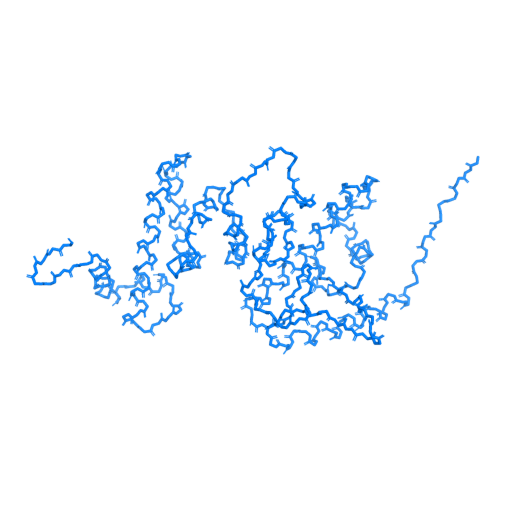3.173 -0.833 -22.525 1.00 91.81 271 THR A C 1
ATOM 2210 O O . THR A 1 271 ? 23.184 0.348 -22.193 1.00 91.81 271 THR A O 1
ATOM 2213 N N . LYS A 1 272 ? 23.555 -1.249 -23.739 1.00 90.38 272 LYS A N 1
ATOM 2214 C CA . LYS A 1 272 ? 23.962 -0.335 -24.813 1.00 90.38 272 LYS A CA 1
ATOM 2215 C C . LYS A 1 272 ? 22.842 0.638 -25.169 1.00 90.38 272 LYS A C 1
ATOM 2217 O O . LYS A 1 272 ? 23.081 1.841 -25.185 1.00 90.38 272 LYS A O 1
ATOM 2222 N N . ASP A 1 273 ? 21.629 0.124 -25.365 1.00 89.44 273 ASP A N 1
ATOM 2223 C CA . ASP A 1 273 ? 20.459 0.933 -25.710 1.00 89.44 273 ASP A CA 1
ATOM 2224 C C . ASP A 1 273 ? 20.168 1.989 -24.628 1.00 89.44 273 ASP A C 1
ATOM 2226 O O . ASP A 1 273 ? 19.973 3.164 -24.929 1.00 89.44 273 ASP A O 1
ATOM 2230 N N . VAL A 1 274 ? 20.176 1.590 -23.349 1.00 90.31 274 VAL A N 1
ATOM 2231 C CA . VAL A 1 274 ? 19.912 2.501 -22.218 1.00 90.31 274 VAL A CA 1
ATOM 2232 C C . VAL A 1 274 ? 21.018 3.539 -22.047 1.00 90.31 274 VAL A C 1
ATOM 2234 O O . VAL A 1 274 ? 20.737 4.665 -21.635 1.00 90.31 274 VAL A O 1
ATOM 2237 N N . ALA A 1 275 ? 22.261 3.173 -22.351 1.00 86.62 275 ALA A N 1
ATOM 2238 C CA . ALA A 1 275 ? 23.400 4.073 -22.268 1.00 86.62 275 ALA A CA 1
ATOM 2239 C C . ALA A 1 275 ? 23.522 5.014 -23.479 1.00 86.62 275 ALA A C 1
ATOM 2241 O O . ALA A 1 275 ? 24.417 5.846 -23.475 1.00 86.62 275 ALA A O 1
ATOM 2242 N N . GLY A 1 276 ? 22.645 4.898 -24.486 1.00 83.12 276 GLY A N 1
ATOM 2243 C CA . GLY A 1 276 ? 22.688 5.732 -25.689 1.00 83.12 276 GLY A CA 1
ATOM 2244 C C . GLY A 1 276 ? 23.800 5.354 -26.669 1.00 83.12 276 GLY A C 1
ATOM 2245 O O . GLY A 1 276 ? 24.165 6.171 -27.508 1.00 83.12 276 GLY A O 1
ATOM 2246 N N . TYR A 1 277 ? 24.331 4.130 -26.574 1.00 79.75 277 TYR A N 1
ATOM 2247 C CA . TYR A 1 277 ? 25.451 3.685 -27.395 1.00 79.75 277 TYR A CA 1
ATOM 2248 C C . TYR A 1 277 ? 25.101 3.684 -28.885 1.00 79.75 277 TYR A C 1
ATOM 2250 O O . TYR A 1 277 ? 24.201 2.965 -29.323 1.00 79.75 277 TYR A O 1
ATOM 2258 N N . ASP A 1 278 ? 25.871 4.432 -29.665 1.00 73.25 278 ASP A N 1
ATOM 2259 C CA . ASP A 1 278 ? 25.751 4.469 -31.118 1.00 73.25 278 ASP A CA 1
ATOM 2260 C C . ASP A 1 278 ? 26.751 3.491 -31.758 1.00 73.25 278 ASP A C 1
ATOM 2262 O O . ASP A 1 278 ? 27.969 3.614 -31.606 1.00 73.25 278 ASP A O 1
ATOM 2266 N N . GLU A 1 279 ? 26.236 2.499 -32.493 1.00 72.00 279 GLU A N 1
ATOM 2267 C CA . GLU A 1 279 ? 27.052 1.482 -33.168 1.00 72.00 279 GLU A CA 1
ATOM 2268 C C . GLU A 1 279 ? 27.959 2.056 -34.266 1.00 72.00 279 GLU A C 1
ATOM 2270 O O . GLU A 1 279 ? 28.962 1.429 -34.604 1.00 72.00 279 GLU A O 1
ATOM 2275 N N . ILE A 1 280 ? 27.635 3.237 -34.802 1.00 66.88 280 ILE A N 1
ATOM 2276 C CA . ILE A 1 280 ? 28.379 3.889 -35.886 1.00 66.88 280 ILE A CA 1
ATOM 2277 C C . ILE A 1 280 ? 29.552 4.699 -35.329 1.00 66.88 280 ILE A C 1
ATOM 2279 O O . ILE A 1 280 ? 30.640 4.693 -35.905 1.00 66.88 280 ILE A O 1
ATOM 2283 N N . THR A 1 281 ? 29.346 5.401 -34.213 1.00 69.38 281 THR A N 1
ATOM 2284 C CA . THR A 1 281 ? 30.368 6.275 -33.613 1.00 69.38 281 THR A CA 1
ATOM 2285 C C . THR A 1 281 ? 31.129 5.618 -32.460 1.00 69.38 281 THR A C 1
ATOM 2287 O O . THR A 1 281 ? 32.183 6.119 -32.070 1.00 69.38 281 THR A O 1
ATOM 2290 N N . HIS A 1 282 ? 30.651 4.476 -31.948 1.00 69.50 282 HIS A N 1
ATOM 2291 C CA . HIS A 1 282 ? 31.169 3.777 -30.766 1.00 69.50 282 HIS A CA 1
ATOM 2292 C C . HIS A 1 282 ? 31.240 4.658 -29.501 1.00 69.50 282 HIS A C 1
ATOM 2294 O O . HIS A 1 282 ? 32.040 4.387 -28.602 1.00 69.50 282 HIS A O 1
ATOM 2300 N N . LEU A 1 283 ? 30.406 5.698 -29.425 1.00 52.06 283 LEU A N 1
ATOM 2301 C CA . LEU A 1 283 ? 30.315 6.622 -28.293 1.00 52.06 283 LEU A CA 1
ATOM 2302 C C . LEU A 1 283 ? 29.074 6.326 -27.437 1.00 52.06 283 LEU A C 1
ATOM 2304 O O . LEU A 1 283 ? 28.110 5.731 -27.921 1.00 52.06 283 LEU A O 1
ATOM 2308 N N . LEU A 1 284 ? 29.153 6.720 -26.162 1.00 55.16 284 LEU A N 1
ATOM 2309 C CA . LEU A 1 284 ? 28.070 6.717 -25.169 1.00 55.16 284 LEU A CA 1
ATOM 2310 C C . LEU A 1 284 ? 27.531 8.140 -24.991 1.00 55.16 284 LEU A C 1
ATOM 2312 O O . LEU A 1 284 ? 28.372 9.070 -25.023 1.00 55.16 284 LEU A O 1
#

pLDDT: mean 82.07, std 14.97, range [27.55, 96.56]